Protein AF-A0A0N4VZ84-F1 (afdb_monomer_lite)

Secondary structure (DSSP, 8-state):
-HHHHHHHHHHHHHHHHHHHHHHHHHSTT---SSS--HHHHHHHHHIIIIIS-TTSGGGGGGTTHHHH-TTHHHHHHHHHHHHS---HHHHHHHHHHHHH-HHHHHHHHHH-HHHHHHIIIIIHHHHHHHHHH--S-TTT-HHHHHHHHHHHHHHHHHHHHH-S----GGGG-TTSPP-HHHHHHHHHHHHHHHTT-

Structure (mmCIF, N/CA/C/O backbone):
data_AF-A0A0N4VZ84-F1
#
_entry.id   AF-A0A0N4VZ84-F1
#
loop_
_atom_site.group_PDB
_atom_site.id
_atom_site.type_symbol
_atom_site.label_atom_id
_atom_site.label_alt_id
_atom_site.label_comp_id
_atom_site.label_asym_id
_atom_site.label_entity_id
_atom_site.label_seq_id
_atom_site.pdbx_PDB_ins_code
_atom_site.Cartn_x
_atom_site.Cartn_y
_atom_site.Cartn_z
_atom_site.occupancy
_atom_site.B_iso_or_equiv
_atom_site.auth_seq_id
_atom_site.auth_comp_id
_atom_site.auth_asym_id
_atom_site.auth_atom_id
_atom_site.pdbx_PDB_model_num
ATOM 1 N N . LEU A 1 1 ? 5.994 28.382 5.638 1.00 44.38 1 LEU A N 1
ATOM 2 C CA . LEU A 1 1 ? 4.923 29.099 6.371 1.00 44.38 1 LEU A CA 1
ATOM 3 C C . LEU A 1 1 ? 3.570 29.005 5.659 1.00 44.38 1 LEU A C 1
ATOM 5 O O . LEU A 1 1 ? 2.658 28.468 6.264 1.00 44.38 1 LEU A O 1
ATOM 9 N N . VAL A 1 2 ? 3.430 29.396 4.383 1.00 41.03 2 VAL A N 1
ATOM 10 C CA . VAL A 1 2 ? 2.133 29.296 3.663 1.00 41.03 2 VAL A CA 1
ATOM 11 C C . VAL A 1 2 ? 1.691 27.844 3.404 1.00 41.03 2 VAL A C 1
ATOM 13 O O . VAL A 1 2 ? 0.562 27.495 3.717 1.00 41.03 2 VAL A O 1
ATOM 16 N N . VAL A 1 3 ? 2.581 26.960 2.933 1.00 44.50 3 VAL A N 1
ATOM 17 C CA . VAL A 1 3 ? 2.246 25.534 2.686 1.00 44.50 3 VAL A CA 1
ATOM 18 C C . VAL A 1 3 ? 1.820 24.814 3.971 1.00 44.50 3 VAL A C 1
ATOM 20 O O . VAL A 1 3 ? 0.861 24.055 3.976 1.00 44.50 3 VAL A O 1
ATOM 23 N N . GLN A 1 4 ? 2.483 25.119 5.086 1.00 48.84 4 GLN A N 1
ATOM 24 C CA . GLN A 1 4 ? 2.183 24.537 6.396 1.00 48.84 4 GLN A CA 1
ATOM 25 C C . GLN A 1 4 ? 0.797 24.975 6.899 1.00 48.84 4 GLN A C 1
ATOM 27 O O . GLN A 1 4 ? 0.022 24.147 7.359 1.00 48.84 4 GLN A O 1
ATOM 32 N N . SER A 1 5 ? 0.446 26.248 6.690 1.00 49.69 5 SER A N 1
ATOM 33 C CA . SER A 1 5 ? -0.877 26.805 6.995 1.00 49.69 5 SER A CA 1
ATOM 34 C C . SER A 1 5 ? -2.002 26.191 6.145 1.00 49.69 5 SER A C 1
ATOM 36 O O . SER A 1 5 ? -3.081 25.924 6.673 1.00 49.69 5 SER A O 1
ATOM 38 N N . VAL A 1 6 ? -1.764 25.923 4.855 1.00 55.81 6 VAL A N 1
ATOM 39 C CA . VAL A 1 6 ? -2.761 25.277 3.979 1.00 55.81 6 VAL A CA 1
ATOM 40 C C . VAL A 1 6 ? -2.915 23.789 4.315 1.00 55.81 6 VAL A C 1
ATOM 42 O O . VAL A 1 6 ? -4.040 23.299 4.375 1.00 55.81 6 VAL A O 1
ATOM 45 N N . HIS A 1 7 ? -1.819 23.079 4.606 1.00 58.56 7 HIS A N 1
ATOM 46 C CA . HIS A 1 7 ? -1.871 21.685 5.066 1.00 58.56 7 HIS A CA 1
ATOM 47 C C . HIS A 1 7 ? -2.604 21.553 6.407 1.00 58.56 7 HIS A C 1
ATOM 49 O O . HIS A 1 7 ? -3.435 20.663 6.566 1.00 58.56 7 HIS A O 1
ATOM 55 N N . GLU A 1 8 ? -2.359 22.460 7.355 1.00 59.09 8 GLU A N 1
ATOM 56 C CA . GLU A 1 8 ? -3.076 22.488 8.634 1.00 59.09 8 GLU A CA 1
ATOM 57 C C . GLU A 1 8 ? -4.571 22.773 8.459 1.00 59.09 8 GLU A C 1
ATOM 59 O O . GLU A 1 8 ? -5.384 22.185 9.170 1.00 59.09 8 GLU A O 1
ATOM 64 N N . SER A 1 9 ? -4.952 23.637 7.512 1.00 60.22 9 SER A N 1
ATOM 65 C CA . SER A 1 9 ? -6.364 23.881 7.190 1.00 60.22 9 SER A CA 1
ATOM 66 C C . SER A 1 9 ? -7.018 22.650 6.561 1.00 60.22 9 SER A C 1
ATOM 68 O O . SER A 1 9 ? -8.096 22.251 6.984 1.00 60.22 9 SER A O 1
ATOM 70 N N . PHE A 1 10 ? -6.344 22.001 5.608 1.00 65.69 10 PHE A N 1
ATOM 71 C CA . PHE A 1 10 ? -6.847 20.788 4.964 1.00 65.69 10 PHE A CA 1
ATOM 72 C C . PHE A 1 10 ? -7.068 19.654 5.973 1.00 65.69 10 PHE A C 1
ATOM 74 O O . PHE A 1 10 ? -8.136 19.046 6.003 1.00 65.69 10 PHE A O 1
ATOM 81 N N . CYS A 1 11 ? -6.098 19.403 6.856 1.00 64.00 11 CYS A N 1
ATOM 82 C CA . CYS A 1 11 ? -6.249 18.406 7.914 1.00 64.00 11 CYS A CA 1
ATOM 83 C C . CYS A 1 11 ? -7.347 18.779 8.907 1.00 64.00 11 CYS A C 1
ATOM 85 O O . CYS A 1 11 ? -8.097 17.906 9.331 1.00 64.00 11 CYS A O 1
ATOM 87 N N . ARG A 1 12 ? -7.479 20.061 9.262 1.00 67.00 12 ARG A N 1
ATOM 88 C CA . ARG A 1 12 ? -8.530 20.531 10.173 1.00 67.00 12 ARG A CA 1
ATOM 89 C C . ARG A 1 12 ? -9.931 20.215 9.655 1.00 67.00 12 ARG A C 1
ATOM 91 O O . ARG A 1 12 ? -10.781 19.859 10.465 1.00 67.00 12 ARG A O 1
ATOM 98 N N . ASP A 1 13 ? -10.145 20.290 8.346 1.00 73.06 13 ASP A N 1
ATOM 99 C CA . ASP A 1 13 ? -11.453 20.041 7.736 1.00 73.06 13 ASP A CA 1
ATOM 100 C C . ASP A 1 13 ? -11.669 18.558 7.391 1.00 73.06 13 ASP A C 1
ATOM 102 O O . ASP A 1 13 ? -12.767 18.026 7.574 1.00 73.06 13 ASP A O 1
ATOM 106 N N . LEU A 1 14 ? -10.621 17.852 6.949 1.00 73.12 14 LEU A N 1
ATOM 107 C CA . LEU A 1 14 ? -10.725 16.455 6.516 1.00 73.12 14 LEU A CA 1
ATOM 108 C C . LEU A 1 14 ? -10.687 15.454 7.679 1.00 73.12 14 LEU A C 1
ATOM 110 O O . LEU A 1 14 ? -11.409 14.457 7.653 1.00 73.12 14 LEU A O 1
ATOM 114 N N . VAL A 1 15 ? -9.884 15.697 8.718 1.00 72.75 15 VAL A N 1
ATOM 115 C CA . VAL A 1 15 ? -9.734 14.768 9.855 1.00 72.75 15 VAL A CA 1
ATOM 116 C C . VAL A 1 15 ? -11.059 14.533 10.590 1.00 72.75 15 VAL A C 1
ATOM 118 O O . VAL A 1 15 ? -11.358 13.376 10.877 1.00 72.75 15 VAL A O 1
ATOM 121 N N . PRO A 1 16 ? -11.916 15.541 10.851 1.00 73.00 16 PRO A N 1
ATOM 122 C CA . PRO A 1 16 ? -13.246 15.299 11.408 1.00 73.00 16 PRO A CA 1
ATOM 123 C C . PRO A 1 16 ? -14.122 14.403 10.522 1.00 73.00 16 PRO A C 1
ATOM 125 O O . PRO A 1 16 ? -14.846 13.552 11.041 1.00 73.00 16 PRO A O 1
ATOM 128 N N . ILE A 1 17 ? -14.040 14.551 9.194 1.00 72.88 17 ILE A N 1
ATOM 129 C CA . ILE A 1 17 ? -14.781 13.721 8.232 1.00 72.88 17 ILE A CA 1
ATOM 130 C C . ILE A 1 17 ? -14.252 12.283 8.269 1.00 72.88 17 ILE A C 1
ATOM 132 O O . ILE A 1 17 ? -15.040 11.341 8.364 1.00 72.88 17 ILE A O 1
ATOM 136 N N . ILE A 1 18 ? -12.931 12.101 8.273 1.00 74.06 18 ILE A N 1
ATOM 137 C CA . ILE A 1 18 ? -12.279 10.789 8.383 1.00 74.06 18 ILE A CA 1
ATOM 138 C C . ILE A 1 18 ? -12.616 10.119 9.717 1.00 74.06 18 ILE A C 1
ATOM 140 O O . ILE A 1 18 ? -13.030 8.965 9.735 1.00 74.06 18 ILE A O 1
ATOM 144 N N . ASN A 1 19 ? -12.525 10.836 10.834 1.00 68.31 19 ASN A N 1
ATOM 145 C CA . ASN A 1 19 ? -12.851 10.289 12.151 1.00 68.31 19 ASN A CA 1
ATOM 146 C C . ASN A 1 19 ? -14.321 9.881 12.240 1.00 68.31 19 ASN A C 1
ATOM 148 O O . ASN A 1 19 ? -14.635 8.828 12.791 1.00 68.31 19 ASN A O 1
ATOM 152 N N . LYS A 1 20 ? -15.225 10.660 11.634 1.00 66.06 20 LYS A N 1
ATOM 153 C CA . LYS A 1 20 ? -16.628 10.265 11.488 1.00 66.06 20 LYS A CA 1
ATOM 154 C C . LYS A 1 20 ? -16.765 9.000 10.634 1.00 66.06 20 LYS A C 1
ATOM 156 O O . LYS A 1 20 ? -17.540 8.127 10.996 1.00 66.06 20 LYS A O 1
ATOM 161 N N . SER A 1 21 ? -15.983 8.865 9.564 1.00 59.69 21 SER A N 1
ATOM 162 C CA . SER A 1 21 ? -15.946 7.671 8.698 1.00 59.69 21 SER A CA 1
ATOM 163 C C . SER A 1 21 ? -15.534 6.416 9.463 1.00 59.69 21 SER A C 1
ATOM 165 O O . SER A 1 21 ? -16.242 5.415 9.440 1.00 59.69 21 SER A O 1
ATOM 167 N N . LEU A 1 22 ? -14.416 6.490 10.190 1.00 61.94 22 LEU A N 1
ATOM 168 C CA . LEU A 1 22 ? -13.872 5.387 10.984 1.00 61.94 22 LEU A CA 1
ATOM 169 C C . LEU A 1 22 ? -14.798 5.015 12.151 1.00 61.94 22 LEU A C 1
ATOM 171 O O . LEU A 1 22 ? -14.987 3.839 12.470 1.00 61.94 22 LEU A O 1
ATOM 175 N N . PHE A 1 23 ? -15.423 6.014 12.780 1.00 57.53 23 PHE A N 1
ATOM 176 C CA . PHE A 1 23 ? -16.441 5.790 13.805 1.00 57.53 23 PHE A CA 1
ATOM 177 C C . PHE A 1 23 ? -17.676 5.074 13.236 1.00 57.53 23 PHE A C 1
ATOM 179 O O . PHE A 1 23 ? -18.244 4.196 13.885 1.00 57.53 23 PHE A O 1
ATOM 186 N N . LEU A 1 24 ? -18.077 5.416 12.010 1.00 53.78 24 LEU A N 1
ATOM 187 C CA . LEU A 1 24 ? -19.187 4.776 11.304 1.00 53.78 24 LEU A CA 1
ATOM 188 C C . LEU A 1 24 ? -18.843 3.377 10.767 1.00 53.78 24 LEU A C 1
ATOM 190 O O . LEU A 1 24 ? -19.754 2.581 10.581 1.00 53.78 24 LEU A O 1
ATOM 194 N N . GLU A 1 25 ? -17.572 3.041 10.538 1.00 52.75 25 GLU A N 1
ATOM 195 C CA . GLU A 1 25 ? -17.169 1.664 10.209 1.00 52.75 25 GLU A CA 1
ATOM 196 C C . GLU A 1 25 ? -17.084 0.757 11.444 1.00 52.75 25 GLU A C 1
ATOM 198 O O . GLU A 1 25 ? -17.463 -0.412 11.384 1.00 52.75 25 GLU A O 1
ATOM 203 N N . SER A 1 26 ? -16.625 1.288 12.581 1.00 49.81 26 SER A N 1
ATOM 204 C CA . SER A 1 26 ? -16.565 0.553 13.856 1.00 49.81 26 SER A CA 1
ATOM 205 C C . SER A 1 26 ? -17.942 0.372 14.503 1.00 49.81 26 SER A C 1
ATOM 207 O O . SER A 1 26 ? -18.216 -0.646 15.143 1.00 49.81 26 SER A O 1
ATOM 209 N N . SER A 1 27 ? -18.842 1.329 14.292 1.00 44.16 27 SER A N 1
ATOM 210 C CA . SER A 1 27 ? -20.245 1.243 14.677 1.00 44.16 27 SER A CA 1
ATOM 211 C C . SER A 1 27 ? -21.025 0.683 13.494 1.00 44.16 27 SER A C 1
ATOM 213 O O . SER A 1 27 ? -21.333 1.425 12.576 1.00 44.16 27 SER A O 1
ATOM 215 N N . SER A 1 28 ? -21.386 -0.599 13.509 1.00 37.84 28 SER A N 1
ATOM 216 C CA . SER A 1 28 ? -22.191 -1.323 12.493 1.00 37.84 28 SER A CA 1
ATOM 217 C C . SER A 1 28 ? -23.549 -0.696 12.062 1.00 37.84 28 SER A C 1
ATOM 219 O O . SER A 1 28 ? -24.375 -1.361 11.438 1.00 37.84 28 SER A O 1
ATOM 221 N N . CYS A 1 29 ? -23.815 0.571 12.382 1.00 29.09 29 CYS A N 1
ATOM 222 C CA . CYS A 1 29 ? -25.123 1.204 12.446 1.00 29.09 29 CYS A CA 1
ATOM 223 C C . CYS A 1 29 ? -25.509 2.065 11.227 1.00 29.09 29 CYS A C 1
ATOM 225 O O . CYS A 1 29 ? -26.624 2.568 11.198 1.00 29.09 29 CYS A O 1
ATOM 227 N N . PHE A 1 30 ? -24.683 2.217 10.186 1.00 35.56 30 PHE A N 1
ATOM 228 C CA . PHE A 1 30 ? -25.155 2.833 8.936 1.00 35.56 30 PHE A CA 1
ATOM 229 C C . PHE A 1 30 ? -24.570 2.154 7.695 1.00 35.56 30 PHE A C 1
ATOM 231 O O . PHE A 1 30 ? -23.604 2.608 7.091 1.00 35.56 30 PHE A O 1
ATOM 238 N N . LYS A 1 31 ? -25.256 1.101 7.239 1.00 37.97 31 LYS A N 1
ATOM 239 C CA . LYS A 1 31 ? -25.418 0.894 5.797 1.00 37.97 31 LYS A CA 1
ATOM 240 C C . LYS A 1 31 ? -26.362 1.995 5.305 1.00 37.97 31 LYS A C 1
ATOM 242 O O . LYS A 1 31 ? -27.575 1.801 5.299 1.00 37.97 31 LYS A O 1
ATOM 247 N N . VAL A 1 32 ? -25.834 3.174 4.967 1.00 36.22 32 VAL A N 1
ATOM 248 C CA . VAL A 1 32 ? -26.600 4.114 4.132 1.00 36.22 32 VAL A CA 1
ATOM 249 C C . VAL A 1 32 ? -26.887 3.376 2.819 1.00 36.22 32 VAL A C 1
ATOM 251 O O . VAL A 1 32 ? -26.034 2.641 2.325 1.00 36.22 32 VAL A O 1
ATOM 254 N N . GLY A 1 33 ? -28.136 3.444 2.359 1.00 36.09 33 GLY A N 1
ATOM 255 C CA . GLY A 1 33 ? -28.706 2.555 1.346 1.00 36.09 33 GLY A CA 1
ATOM 256 C C . GLY A 1 33 ? -27.794 2.262 0.148 1.00 36.09 33 GLY A C 1
ATOM 257 O O . GLY A 1 33 ? -27.276 3.167 -0.488 1.00 36.09 33 GLY A O 1
ATOM 258 N N . ASN A 1 34 ? -27.674 0.968 -0.160 1.00 43.75 34 ASN A N 1
ATOM 259 C CA . ASN A 1 34 ? -26.995 0.368 -1.312 1.00 43.75 34 ASN A CA 1
ATOM 260 C C . ASN A 1 34 ? -25.494 0.695 -1.519 1.00 43.75 34 ASN A C 1
ATOM 262 O O . ASN A 1 34 ? -25.105 1.442 -2.407 1.00 43.75 34 ASN A O 1
ATOM 266 N N . SER A 1 35 ? -24.662 -0.122 -0.857 1.00 53.09 35 SER A N 1
ATOM 267 C CA . SER A 1 35 ? -23.670 -1.021 -1.496 1.00 53.09 35 SER A CA 1
ATOM 268 C C . SER A 1 35 ? -22.156 -0.804 -1.320 1.00 53.09 35 SER A C 1
ATOM 270 O O . SER A 1 35 ? -21.428 -1.661 -1.818 1.00 53.09 35 SER A O 1
ATOM 272 N N . LYS A 1 36 ? -21.647 0.170 -0.540 1.00 56.91 36 LYS A N 1
ATOM 273 C CA . LYS A 1 36 ? -20.209 0.236 -0.157 1.00 56.91 36 LYS A CA 1
ATOM 274 C C . LYS A 1 36 ? -19.958 0.840 1.244 1.00 56.91 36 LYS A C 1
ATOM 276 O O . LYS A 1 36 ? -20.789 1.614 1.712 1.00 56.91 36 LYS A O 1
ATOM 281 N N . PRO A 1 37 ? -18.865 0.476 1.954 1.00 70.38 37 PRO A N 1
ATOM 282 C CA . PRO A 1 37 ? -18.474 1.128 3.210 1.00 70.38 37 PRO A CA 1
ATOM 283 C C . PRO A 1 37 ? -18.161 2.614 2.984 1.00 70.38 37 PRO A C 1
ATOM 285 O O . PRO A 1 37 ? -17.525 2.960 1.992 1.00 70.38 37 PRO A O 1
ATOM 288 N N . TYR A 1 38 ? -18.539 3.491 3.920 1.00 73.25 38 TYR A N 1
ATOM 289 C CA . TYR A 1 38 ? -18.313 4.942 3.800 1.00 73.25 38 TYR A CA 1
ATOM 290 C C . TYR A 1 38 ? -16.830 5.300 3.582 1.00 73.25 38 TYR A C 1
ATOM 292 O O . TYR A 1 38 ? -16.516 6.224 2.832 1.00 73.25 38 TYR A O 1
ATOM 300 N N . ALA A 1 39 ? -15.897 4.560 4.195 1.00 80.06 39 ALA A N 1
ATOM 301 C CA . ALA A 1 39 ? -14.473 4.794 3.969 1.00 80.06 39 ALA A CA 1
ATOM 302 C C . ALA A 1 39 ? -14.051 4.477 2.526 1.00 80.06 39 ALA A C 1
ATOM 304 O O . ALA A 1 39 ? -13.180 5.158 1.995 1.00 80.06 39 ALA A O 1
ATOM 305 N N . GLU A 1 40 ? -14.679 3.499 1.865 1.00 86.31 40 GLU A N 1
ATOM 306 C CA . GLU A 1 40 ? -14.406 3.195 0.457 1.00 86.31 40 GLU A CA 1
ATOM 307 C C . GLU A 1 40 ? -14.840 4.357 -0.450 1.00 86.31 40 GLU A C 1
ATOM 309 O O . GLU A 1 40 ? -14.085 4.754 -1.336 1.00 86.31 40 GLU A O 1
ATOM 314 N N . GLU A 1 41 ? -16.007 4.956 -0.195 1.00 87.12 41 GLU A N 1
ATOM 315 C CA . GLU A 1 41 ? -16.482 6.134 -0.935 1.00 87.12 41 GLU A CA 1
ATOM 316 C C . GLU A 1 41 ? -15.582 7.352 -0.714 1.00 87.12 41 GLU A C 1
ATOM 318 O O . GLU A 1 41 ? -15.194 8.024 -1.671 1.00 87.12 41 GLU A O 1
ATOM 323 N N . LEU A 1 42 ? -15.186 7.613 0.536 1.00 88.00 42 LEU A N 1
ATOM 324 C CA . LEU A 1 42 ? -14.269 8.707 0.846 1.00 88.00 42 LEU A CA 1
ATOM 325 C C . LEU A 1 42 ? -12.918 8.517 0.146 1.00 88.00 42 LEU A C 1
ATOM 327 O O . LEU A 1 42 ? -12.400 9.456 -0.457 1.00 88.00 42 LEU A O 1
ATOM 331 N N . VAL A 1 43 ? -12.354 7.307 0.190 1.00 92.12 43 VAL A N 1
ATOM 332 C CA . VAL A 1 43 ? -11.095 7.005 -0.502 1.00 92.12 43 VAL A CA 1
ATOM 333 C C . VAL A 1 43 ? -11.249 7.155 -2.013 1.00 92.12 43 VAL A C 1
ATOM 335 O O . VAL A 1 43 ? -10.332 7.672 -2.645 1.00 92.12 43 VAL A O 1
ATOM 338 N N . ALA A 1 44 ? -12.392 6.784 -2.596 1.00 91.50 44 ALA 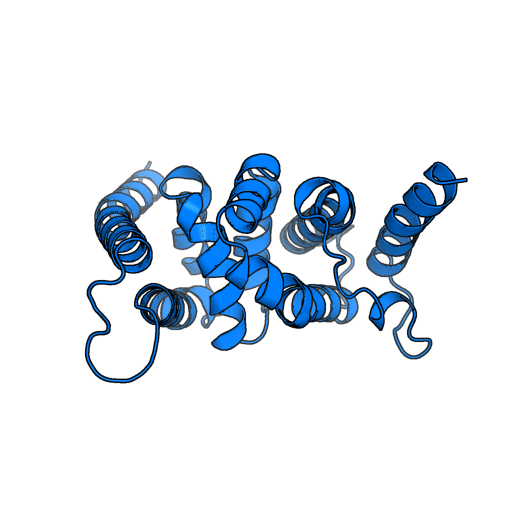A N 1
ATOM 339 C CA . ALA A 1 44 ? -12.653 6.999 -4.017 1.00 91.50 44 ALA A CA 1
ATOM 340 C C . ALA A 1 44 ? -12.601 8.483 -4.392 1.00 91.50 44 ALA A C 1
ATOM 342 O O . ALA A 1 44 ? -11.868 8.850 -5.311 1.00 91.50 44 ALA A O 1
ATOM 343 N N . VAL A 1 45 ? -13.272 9.345 -3.624 1.00 90.50 45 VAL A N 1
ATOM 344 C CA . VAL A 1 45 ? -13.224 10.799 -3.840 1.00 90.50 45 VAL A CA 1
ATOM 345 C C . VAL A 1 45 ? -11.791 11.319 -3.722 1.00 90.50 45 VAL A C 1
ATOM 347 O O . VAL A 1 45 ? -11.335 12.063 -4.593 1.00 90.50 45 VAL A O 1
ATOM 350 N N . LEU A 1 46 ? -11.051 10.910 -2.687 1.00 91.81 46 LEU A N 1
ATOM 351 C CA . LEU A 1 46 ? -9.665 11.342 -2.498 1.00 91.81 46 LEU A CA 1
ATOM 352 C C . LEU A 1 46 ? -8.749 10.853 -3.631 1.00 91.81 46 LEU A C 1
ATOM 354 O O . LEU A 1 46 ? -7.926 11.617 -4.130 1.00 91.81 46 LEU A O 1
ATOM 358 N N . ALA A 1 47 ? -8.898 9.606 -4.073 1.00 92.25 47 ALA A N 1
ATOM 359 C CA . ALA A 1 47 ? -8.102 9.045 -5.156 1.00 92.25 47 ALA A CA 1
ATOM 360 C C . ALA A 1 47 ? -8.367 9.771 -6.483 1.00 92.25 47 ALA A C 1
ATOM 362 O O . ALA A 1 47 ? -7.424 10.165 -7.173 1.00 92.25 47 ALA A O 1
ATOM 363 N N . GLU A 1 48 ? -9.631 10.017 -6.824 1.00 91.12 48 GLU A N 1
ATOM 364 C CA . GLU A 1 48 ? -9.991 10.721 -8.056 1.00 91.12 48 GLU A CA 1
ATOM 365 C C . GLU A 1 48 ? -9.458 12.154 -8.102 1.00 91.12 48 GLU A C 1
ATOM 367 O O . GLU A 1 48 ? -8.983 12.590 -9.150 1.00 91.12 48 GLU A O 1
ATOM 372 N N . HIS A 1 49 ? -9.502 12.872 -6.979 1.00 89.56 49 HIS A N 1
ATOM 373 C CA . HIS A 1 49 ? -9.105 14.278 -6.939 1.00 89.56 49 HIS A CA 1
ATOM 374 C C . HIS A 1 49 ? -7.600 14.465 -6.769 1.00 89.56 49 HIS A C 1
ATOM 376 O O . HIS A 1 49 ? -7.044 15.361 -7.394 1.00 89.56 49 HIS A O 1
ATOM 382 N N . TYR A 1 50 ? -6.939 13.637 -5.953 1.00 90.62 50 TYR A N 1
ATOM 383 C CA . TYR A 1 50 ? -5.546 13.857 -5.555 1.00 90.62 50 TYR A CA 1
ATOM 384 C C . TYR A 1 50 ? -4.546 12.884 -6.187 1.00 90.62 50 TYR A C 1
ATOM 386 O O . TYR A 1 50 ? -3.368 13.221 -6.276 1.00 90.62 50 TYR A O 1
ATOM 394 N N . LEU A 1 51 ? -4.976 11.694 -6.625 1.00 91.50 51 LEU A N 1
ATOM 395 C CA . LEU A 1 51 ? -4.074 10.678 -7.189 1.00 91.50 51 LEU A CA 1
ATOM 396 C C . LEU A 1 51 ? -4.169 10.556 -8.711 1.00 91.50 51 LEU A C 1
ATOM 398 O O . LEU A 1 51 ? -3.185 10.190 -9.351 1.00 91.50 51 LEU A O 1
ATOM 402 N N . LYS A 1 52 ? -5.327 10.849 -9.313 1.00 87.50 52 LYS A N 1
ATOM 403 C CA . LYS A 1 52 ? -5.512 10.780 -10.773 1.00 87.50 52 LYS A CA 1
ATOM 404 C C . LYS A 1 52 ? -4.652 11.803 -11.536 1.00 87.50 52 LYS A C 1
ATOM 406 O O . LYS A 1 52 ? -4.067 11.417 -12.552 1.00 87.50 52 LYS A O 1
ATOM 411 N N . PRO A 1 53 ? -4.519 13.071 -11.091 1.00 81.38 53 PRO A N 1
ATOM 412 C CA . PRO A 1 53 ? -3.693 14.063 -11.782 1.00 81.38 53 PRO A CA 1
ATOM 413 C C . PRO A 1 53 ? -2.192 13.777 -11.602 1.00 81.38 53 PRO A C 1
ATOM 415 O O . PRO A 1 53 ? -1.554 14.251 -10.664 1.00 81.38 53 PRO A O 1
ATOM 418 N N . SER A 1 54 ? -1.636 12.988 -12.523 1.00 70.69 54 SER A N 1
ATOM 419 C CA . SER A 1 54 ? -0.292 12.394 -12.415 1.00 70.69 54 SER A CA 1
ATOM 420 C C . SER A 1 54 ? 0.846 13.420 -12.469 1.00 70.69 54 SER A C 1
ATOM 422 O O . SER A 1 54 ? 1.900 13.196 -11.880 1.00 70.69 54 SER A O 1
ATOM 424 N N . ASP A 1 55 ? 0.609 14.559 -13.122 1.00 68.06 55 ASP A N 1
ATOM 425 C CA . ASP A 1 55 ? 1.615 15.602 -13.365 1.00 68.06 55 ASP A CA 1
ATOM 426 C C . ASP A 1 55 ? 1.639 16.690 -12.281 1.00 68.06 55 ASP A C 1
ATOM 428 O O . ASP A 1 55 ? 2.420 17.640 -12.345 1.00 68.06 55 ASP A O 1
ATOM 432 N N . SER A 1 56 ? 0.769 16.580 -11.274 1.00 74.31 56 SER A N 1
ATOM 433 C CA . SER A 1 56 ? 0.621 17.590 -10.231 1.00 74.31 56 SER A CA 1
ATOM 434 C C . SER A 1 56 ? 1.004 17.047 -8.857 1.00 74.31 56 SER A C 1
ATOM 436 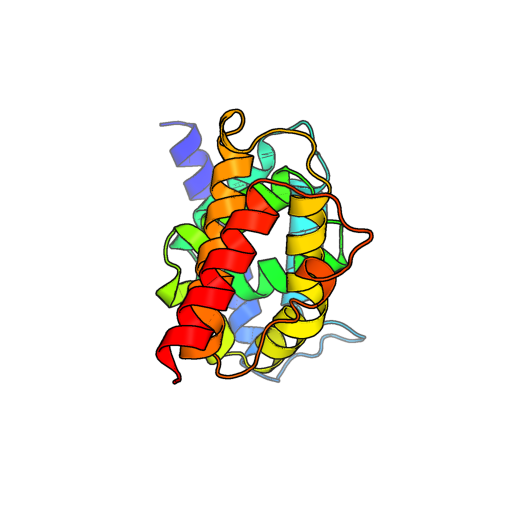O O . SER A 1 56 ? 0.689 15.915 -8.500 1.00 74.31 56 SER A O 1
ATOM 438 N N . LYS A 1 57 ? 1.634 17.890 -8.036 1.00 85.00 57 LYS A N 1
ATOM 439 C CA . LYS A 1 57 ? 2.031 17.555 -6.656 1.00 85.00 57 LYS A CA 1
ATOM 440 C C . LYS A 1 57 ? 0.881 17.612 -5.649 1.00 85.00 57 LYS A C 1
ATOM 442 O O . LYS A 1 57 ? 1.100 17.686 -4.448 1.00 85.00 57 LYS A O 1
ATOM 447 N N . ILE A 1 58 ? -0.363 17.591 -6.116 1.00 88.50 58 ILE A N 1
ATOM 448 C CA . ILE A 1 58 ? -1.534 17.722 -5.243 1.00 88.50 58 ILE A CA 1
ATOM 449 C C . ILE A 1 58 ? -1.683 16.528 -4.290 1.00 88.50 58 ILE A C 1
ATOM 451 O O . ILE A 1 58 ? -2.269 16.672 -3.223 1.00 88.50 58 ILE A O 1
ATOM 455 N N . TYR A 1 59 ? -1.116 15.364 -4.618 1.00 90.44 59 TYR A N 1
ATOM 456 C CA . TYR A 1 59 ? -1.091 14.222 -3.703 1.00 90.44 59 TYR A CA 1
ATOM 457 C C . TYR A 1 59 ? -0.360 14.533 -2.389 1.00 90.44 59 TYR A C 1
ATOM 459 O O . TYR A 1 59 ? -0.615 13.868 -1.387 1.00 90.44 59 TYR A O 1
ATOM 467 N N . GLU A 1 60 ? 0.503 15.559 -2.356 1.00 91.69 60 GLU A N 1
ATOM 468 C CA . GLU A 1 60 ? 1.192 15.989 -1.137 1.00 91.69 60 GLU A CA 1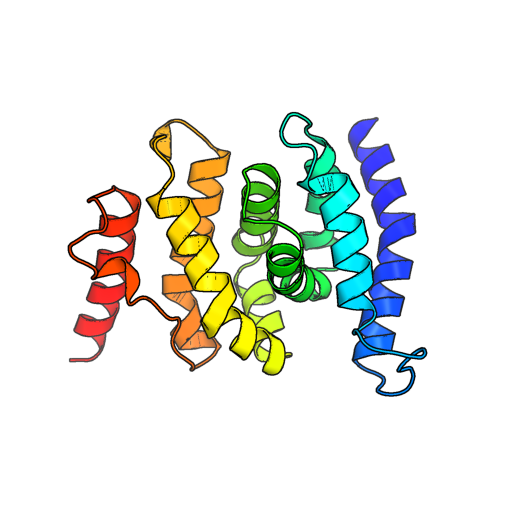
ATOM 469 C C . GLU A 1 60 ? 0.200 16.384 -0.027 1.00 91.69 60 GLU A C 1
ATOM 471 O O . GLU A 1 60 ? 0.491 16.176 1.152 1.00 91.69 60 GLU A O 1
ATOM 476 N N . PHE A 1 61 ? -1.010 16.846 -0.377 1.00 89.00 61 PHE A N 1
ATOM 477 C CA . PHE A 1 61 ? -2.076 17.138 0.591 1.00 89.00 61 PHE A CA 1
ATOM 478 C C . PHE A 1 61 ? -2.552 15.902 1.364 1.00 89.00 61 PHE A C 1
ATOM 480 O O . PHE A 1 61 ? -3.065 16.038 2.472 1.00 89.00 61 PHE A O 1
ATOM 487 N N . LEU A 1 62 ? -2.346 14.694 0.831 1.00 92.62 62 LEU A N 1
ATOM 488 C CA . LEU A 1 62 ? -2.689 13.445 1.510 1.00 92.62 62 LEU A CA 1
ATOM 489 C C . LEU A 1 62 ? -1.604 12.981 2.490 1.00 92.62 62 LEU A C 1
ATOM 491 O O . LEU A 1 62 ? -1.894 12.180 3.377 1.00 92.62 62 LEU A O 1
ATOM 495 N N . LEU A 1 63 ? -0.363 13.465 2.374 1.00 93.25 63 LEU A N 1
ATOM 496 C CA . LEU A 1 63 ? 0.752 12.999 3.210 1.00 93.25 63 LEU A CA 1
ATOM 497 C C . LEU A 1 63 ? 0.518 13.215 4.714 1.00 93.25 63 LEU A C 1
ATOM 499 O O . LEU A 1 63 ? 0.746 12.276 5.473 1.00 93.25 63 LEU A O 1
ATOM 503 N N . PRO A 1 64 ? -0.013 14.363 5.183 1.00 92.06 64 PRO A N 1
ATOM 504 C CA . PRO A 1 64 ? -0.261 14.584 6.609 1.00 92.06 64 PRO A CA 1
ATOM 505 C C . PRO A 1 64 ? -1.222 13.592 7.284 1.00 92.06 64 PRO A C 1
ATOM 507 O O . PRO A 1 64 ? -1.273 13.545 8.515 1.00 92.06 64 PRO A O 1
ATOM 510 N N . LEU A 1 65 ? -1.991 12.801 6.527 1.00 89.00 65 LEU A N 1
ATOM 511 C CA . LEU A 1 65 ? -2.888 11.793 7.105 1.00 89.00 65 LEU A CA 1
ATOM 512 C C . LEU A 1 65 ? -2.120 10.717 7.881 1.00 89.00 65 LEU A C 1
ATOM 514 O O . LEU A 1 65 ? -2.651 10.176 8.847 1.00 89.00 65 LEU A O 1
ATOM 518 N N . GLU A 1 66 ? -0.848 10.486 7.549 1.00 89.44 66 GLU A N 1
ATOM 519 C CA . GLU A 1 66 ? 0.030 9.566 8.282 1.00 89.44 66 GLU A CA 1
ATOM 520 C C . GLU A 1 66 ? 0.284 9.973 9.739 1.00 89.44 66 GLU A C 1
ATOM 522 O O . GLU A 1 66 ? 0.688 9.144 10.553 1.00 89.44 66 GLU A O 1
ATOM 527 N N . THR A 1 67 ? 0.081 11.252 10.070 1.00 88.12 67 THR A N 1
ATOM 528 C CA . THR A 1 67 ? 0.219 11.771 11.436 1.00 88.12 67 THR A CA 1
ATOM 529 C C . THR A 1 67 ? -1.123 12.138 12.048 1.00 88.12 67 THR A C 1
ATOM 531 O O . THR A 1 67 ? -1.318 11.929 13.242 1.00 88.12 67 THR A O 1
ATOM 534 N N . SER A 1 68 ? -2.047 12.667 11.246 1.00 86.69 68 SER A N 1
ATOM 535 C CA . SER A 1 68 ? -3.304 13.228 11.746 1.00 86.69 68 SER A CA 1
ATOM 536 C C . SER A 1 68 ? -4.403 12.182 11.948 1.00 86.69 68 SER A C 1
ATOM 538 O O . SER A 1 68 ? -5.250 12.353 12.821 1.00 86.69 68 SER A O 1
ATOM 540 N N . CYS A 1 69 ? -4.404 11.113 11.149 1.00 87.06 69 CYS A N 1
ATOM 541 C CA . CYS A 1 69 ? -5.363 10.007 11.242 1.00 87.06 69 CYS A CA 1
ATOM 542 C C . CYS A 1 69 ? -4.715 8.694 10.755 1.00 87.06 69 CYS A C 1
ATOM 544 O O . CYS A 1 69 ? -5.114 8.132 9.728 1.00 87.06 69 CYS A O 1
ATOM 546 N N . PRO A 1 70 ? -3.675 8.204 11.449 1.00 87.12 70 PRO A N 1
ATOM 547 C CA . PRO A 1 70 ? -2.879 7.071 10.988 1.00 87.12 70 PRO A CA 1
ATOM 548 C C . PRO A 1 70 ? -3.694 5.777 10.826 1.00 87.12 70 PRO A C 1
ATOM 550 O O . PRO A 1 70 ? -3.346 4.936 10.001 1.00 87.12 70 PRO A O 1
ATOM 553 N N . GLU A 1 71 ? -4.807 5.618 11.539 1.00 85.06 71 GLU A N 1
ATOM 554 C CA . GLU A 1 71 ? -5.731 4.486 11.410 1.00 85.06 71 GLU A CA 1
ATOM 555 C C . GLU A 1 71 ? -6.372 4.422 10.024 1.00 85.06 71 GLU A C 1
ATOM 557 O O . GLU A 1 71 ? -6.593 3.335 9.504 1.00 85.06 71 GLU A O 1
ATOM 562 N N . PHE A 1 72 ? -6.632 5.571 9.398 1.00 89.19 72 PHE A N 1
ATOM 563 C CA . PHE A 1 72 ? -7.240 5.645 8.070 1.00 89.19 72 PHE A CA 1
ATOM 564 C C . PHE A 1 72 ? -6.284 5.198 6.959 1.00 89.19 72 PHE A C 1
ATOM 566 O O . PHE A 1 72 ? -6.723 4.775 5.891 1.00 89.19 72 PHE A O 1
ATOM 573 N N . THR A 1 73 ? -4.971 5.252 7.195 1.00 93.38 73 THR A N 1
ATOM 574 C CA . THR A 1 73 ? -3.968 4.983 6.154 1.00 93.38 73 THR A CA 1
ATOM 575 C C . THR A 1 73 ? -4.046 3.561 5.595 1.00 93.38 73 THR A C 1
ATOM 577 O O . THR A 1 73 ? -3.850 3.376 4.395 1.00 93.38 73 THR A O 1
ATOM 580 N N . VAL A 1 74 ? -4.399 2.558 6.411 1.00 93.75 74 VAL A N 1
ATOM 581 C CA . VAL A 1 74 ? -4.569 1.172 5.934 1.00 93.75 74 VAL A CA 1
ATOM 582 C C . VAL A 1 74 ? -5.820 1.010 5.068 1.00 93.75 74 VAL A C 1
ATOM 584 O O . VAL A 1 74 ? -5.771 0.311 4.056 1.00 93.75 74 VAL A O 1
ATOM 587 N N . PHE A 1 75 ? -6.910 1.711 5.400 1.00 93.56 75 PHE A N 1
ATOM 588 C CA . PHE A 1 75 ? -8.120 1.765 4.572 1.00 93.56 75 PHE A CA 1
ATOM 589 C C . PHE A 1 75 ? -7.815 2.442 3.240 1.00 93.56 75 PHE A C 1
ATOM 591 O O . PHE A 1 75 ? -8.179 1.930 2.183 1.00 93.56 75 PHE A O 1
ATOM 598 N N . PHE A 1 76 ? -7.081 3.556 3.287 1.00 95.12 76 PHE A N 1
ATOM 599 C CA . PHE A 1 76 ? -6.665 4.287 2.100 1.00 95.12 76 PHE A CA 1
ATOM 600 C C . PHE A 1 76 ? -5.842 3.408 1.155 1.00 95.12 76 PHE A C 1
ATOM 602 O O . PHE A 1 76 ? -6.177 3.303 -0.022 1.00 95.12 76 PHE A O 1
ATOM 609 N N . VAL A 1 77 ? -4.809 2.729 1.664 1.00 96.44 77 VAL A N 1
ATOM 610 C CA . VAL A 1 77 ? -3.951 1.852 0.851 1.00 96.44 77 VAL A CA 1
ATOM 611 C C . VAL A 1 77 ? -4.751 0.721 0.205 1.00 96.44 77 VAL A C 1
ATOM 613 O O . VAL A 1 77 ? -4.558 0.429 -0.973 1.00 96.44 77 VAL A O 1
ATOM 616 N N . VAL A 1 78 ? -5.684 0.106 0.935 1.00 95.50 78 VAL A N 1
ATOM 617 C CA . VAL A 1 78 ? -6.502 -0.981 0.385 1.00 95.50 78 VAL A CA 1
ATOM 618 C C . VAL A 1 78 ? -7.473 -0.470 -0.676 1.00 95.50 78 VAL A C 1
ATOM 620 O O . VAL A 1 78 ? -7.500 -0.989 -1.794 1.00 95.50 78 VAL A O 1
ATOM 623 N N . TYR A 1 79 ? -8.262 0.554 -0.356 1.00 94.50 79 TYR A N 1
ATOM 624 C CA . TYR A 1 79 ? -9.356 0.988 -1.220 1.00 94.50 79 TYR A CA 1
ATOM 625 C C . TYR A 1 79 ? -8.893 1.825 -2.414 1.00 94.50 79 TYR A C 1
ATOM 627 O O . TYR A 1 79 ? -9.487 1.705 -3.483 1.00 94.50 79 TYR A O 1
ATOM 635 N N . ALA A 1 80 ? -7.805 2.594 -2.310 1.00 95.12 80 ALA A N 1
ATOM 636 C CA . ALA A 1 80 ? -7.334 3.424 -3.422 1.00 95.12 80 ALA A CA 1
ATOM 637 C C . ALA A 1 80 ? -6.950 2.578 -4.650 1.00 95.12 80 ALA A C 1
ATOM 639 O O . ALA A 1 80 ? -7.257 2.953 -5.782 1.00 95.12 80 ALA A O 1
ATOM 640 N N . THR A 1 81 ? -6.390 1.380 -4.436 1.00 94.50 81 THR A N 1
ATOM 641 C CA . THR A 1 81 ? -6.029 0.444 -5.523 1.00 94.50 81 THR A CA 1
ATOM 642 C C . THR A 1 81 ? -7.220 -0.220 -6.222 1.00 94.50 81 THR A C 1
ATOM 644 O O . THR A 1 81 ? -7.038 -0.959 -7.196 1.00 94.50 81 THR A O 1
ATOM 647 N N . ARG A 1 82 ? -8.445 -0.008 -5.723 1.00 91.69 82 ARG A N 1
ATOM 648 C CA . ARG A 1 82 ? -9.692 -0.420 -6.389 1.00 91.69 82 ARG A CA 1
ATOM 649 C C . ARG A 1 82 ? -10.229 0.653 -7.330 1.00 91.69 82 ARG A C 1
ATOM 651 O O . ARG A 1 82 ? -11.038 0.340 -8.196 1.00 91.69 82 ARG A O 1
ATOM 658 N N . VAL A 1 83 ? -9.795 1.896 -7.144 1.00 91.31 83 VAL A N 1
ATOM 659 C CA . VAL A 1 83 ? -10.275 3.063 -7.892 1.00 91.31 83 VAL A CA 1
ATOM 660 C C . VAL A 1 83 ? -9.382 3.305 -9.104 1.00 91.31 83 VAL A C 1
ATOM 662 O O . VAL A 1 83 ? -9.876 3.539 -10.202 1.00 91.31 83 VAL A O 1
ATOM 665 N N . LEU A 1 84 ? -8.062 3.225 -8.912 1.00 91.75 84 LEU A N 1
ATOM 666 C CA . LEU A 1 84 ? -7.054 3.498 -9.934 1.00 91.75 84 LEU A CA 1
ATOM 667 C C . LEU A 1 84 ? -5.940 2.434 -9.861 1.00 91.75 84 LEU A C 1
ATOM 669 O O . LEU A 1 84 ? -5.650 1.942 -8.765 1.00 91.75 84 LEU A O 1
ATOM 673 N N . PRO A 1 85 ? -5.269 2.103 -10.982 1.00 93.00 85 PRO A N 1
ATOM 674 C CA . PRO A 1 85 ? -3.984 1.410 -10.939 1.00 93.00 85 PRO A CA 1
ATOM 675 C C . PRO A 1 85 ? -2.962 2.207 -10.122 1.00 93.00 85 PRO A C 1
ATOM 677 O O . PRO A 1 85 ? -3.036 3.438 -10.059 1.00 93.00 85 PRO A O 1
ATOM 680 N N . ILE A 1 86 ? -1.988 1.515 -9.523 1.00 94.44 86 ILE A N 1
ATOM 681 C CA . ILE A 1 86 ? -0.906 2.195 -8.807 1.00 94.44 86 ILE A CA 1
ATOM 682 C C . ILE A 1 86 ? -0.132 3.049 -9.811 1.00 94.44 86 ILE A C 1
ATOM 684 O O . ILE A 1 86 ? 0.362 2.561 -10.824 1.00 94.44 86 ILE A O 1
ATOM 688 N N . ASN A 1 87 ? -0.066 4.340 -9.517 1.00 92.06 87 ASN A N 1
ATOM 689 C CA . ASN A 1 87 ? 0.674 5.337 -10.269 1.00 92.06 87 ASN A CA 1
ATOM 690 C C . ASN A 1 87 ? 1.674 6.038 -9.340 1.00 92.06 87 ASN A C 1
ATOM 692 O O . ASN A 1 87 ? 1.696 5.796 -8.130 1.00 92.06 87 ASN A O 1
ATOM 696 N N . ARG A 1 88 ? 2.494 6.934 -9.893 1.00 91.31 88 ARG A N 1
ATOM 697 C CA . ARG A 1 88 ? 3.545 7.617 -9.128 1.00 91.31 88 ARG A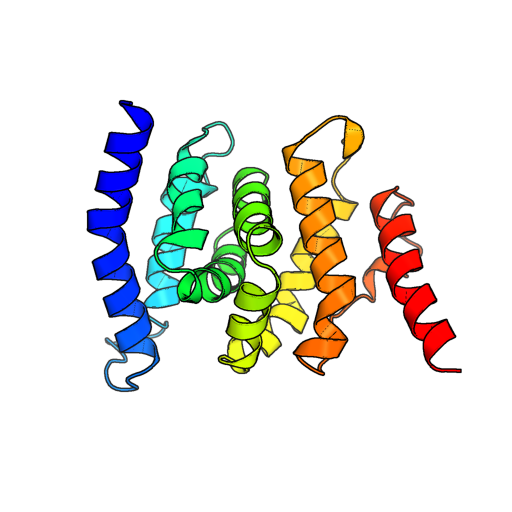 CA 1
ATOM 698 C C . ARG A 1 88 ? 3.016 8.404 -7.911 1.00 91.31 88 ARG A C 1
ATOM 700 O O . ARG A 1 88 ? 3.559 8.189 -6.827 1.00 91.31 88 ARG A O 1
ATOM 707 N N . PRO A 1 89 ? 1.946 9.224 -8.012 1.00 93.81 89 PRO A N 1
ATOM 708 C CA . PRO A 1 89 ? 1.336 9.864 -6.842 1.00 93.81 89 PRO A CA 1
ATOM 709 C C . PRO A 1 89 ? 0.893 8.879 -5.752 1.00 93.81 89 PRO A C 1
ATOM 711 O O . PRO A 1 89 ? 1.188 9.075 -4.574 1.00 93.81 89 PRO A O 1
ATOM 714 N N . MET A 1 90 ? 0.211 7.793 -6.133 1.00 95.56 90 MET A N 1
ATOM 715 C CA . MET A 1 90 ? -0.263 6.779 -5.188 1.00 95.56 90 MET A CA 1
ATOM 716 C C . MET A 1 90 ? 0.905 6.065 -4.503 1.00 95.56 90 MET A C 1
ATOM 718 O O . MET A 1 90 ? 0.889 5.900 -3.284 1.00 95.56 90 MET A O 1
ATOM 722 N N . ALA A 1 91 ? 1.940 5.704 -5.264 1.00 95.31 91 ALA A N 1
ATOM 723 C CA . ALA A 1 91 ? 3.155 5.093 -4.740 1.00 95.31 91 ALA A CA 1
ATOM 724 C C . ALA A 1 91 ? 3.855 6.007 -3.720 1.00 95.31 91 ALA A C 1
ATOM 726 O O . ALA A 1 91 ? 4.245 5.537 -2.652 1.00 95.31 91 ALA A O 1
ATOM 727 N N . ALA A 1 92 ? 3.944 7.314 -3.988 1.00 94.56 92 ALA A N 1
ATOM 728 C CA . ALA A 1 92 ? 4.525 8.279 -3.054 1.00 94.56 92 ALA A CA 1
ATOM 729 C C . ALA A 1 92 ? 3.735 8.365 -1.734 1.00 94.56 92 ALA A C 1
ATOM 731 O O . ALA A 1 92 ? 4.325 8.317 -0.652 1.00 94.56 92 ALA A O 1
ATOM 732 N N . VAL A 1 93 ? 2.399 8.418 -1.804 1.00 96.31 93 VAL A N 1
ATOM 733 C CA . VAL A 1 93 ? 1.530 8.433 -0.613 1.00 96.31 93 VAL A CA 1
ATOM 734 C C . VAL A 1 93 ? 1.662 7.135 0.185 1.00 96.31 93 VAL A C 1
ATOM 736 O O . VAL A 1 93 ? 1.864 7.171 1.399 1.00 96.31 93 VAL A O 1
ATOM 739 N N . PHE A 1 94 ? 1.613 5.983 -0.487 1.00 97.62 94 PHE A N 1
ATOM 740 C CA . PHE A 1 94 ? 1.746 4.675 0.160 1.00 97.62 94 PHE A CA 1
ATOM 741 C C . PHE A 1 94 ? 3.104 4.534 0.842 1.00 97.62 94 PHE A C 1
ATOM 743 O O . PHE A 1 94 ? 3.179 4.096 1.991 1.00 97.62 94 PHE A O 1
ATOM 750 N N . ALA A 1 95 ? 4.173 4.947 0.157 1.00 97.38 95 ALA A N 1
ATOM 751 C CA . ALA A 1 95 ? 5.517 4.937 0.706 1.00 97.38 95 ALA A CA 1
ATOM 752 C C . ALA A 1 95 ? 5.605 5.768 1.988 1.00 97.38 95 ALA A C 1
ATOM 754 O O . ALA A 1 95 ? 6.186 5.306 2.968 1.00 97.38 95 ALA A O 1
ATOM 755 N N . SER A 1 96 ? 5.007 6.961 1.995 1.00 96.50 96 SER A N 1
ATOM 756 C CA . SER A 1 96 ? 4.965 7.834 3.170 1.00 96.50 96 SER A CA 1
ATOM 757 C C . SER A 1 96 ? 4.280 7.136 4.346 1.00 96.50 96 SER A C 1
ATOM 759 O O . SER A 1 96 ? 4.895 6.937 5.394 1.00 96.50 96 SER A O 1
ATOM 761 N N . TYR A 1 97 ? 3.062 6.632 4.128 1.00 96.88 97 TYR A N 1
ATOM 762 C CA . TYR A 1 97 ? 2.246 6.006 5.173 1.00 96.88 97 TYR A CA 1
ATOM 763 C C . TYR A 1 97 ? 2.931 4.791 5.802 1.00 96.88 97 TYR A C 1
ATOM 765 O O . TYR A 1 97 ? 2.924 4.629 7.024 1.00 96.88 97 TYR A O 1
ATOM 773 N N . ILE A 1 98 ? 3.560 3.956 4.974 1.00 97.19 98 ILE A N 1
ATOM 774 C CA . ILE A 1 98 ? 4.261 2.754 5.426 1.00 97.19 98 ILE A CA 1
ATOM 775 C C . ILE A 1 98 ? 5.561 3.127 6.143 1.00 97.19 98 ILE A C 1
ATOM 777 O O . ILE A 1 98 ? 5.808 2.651 7.251 1.00 97.19 98 ILE A O 1
ATOM 781 N N . ASN A 1 99 ? 6.401 3.971 5.536 1.00 96.44 99 ASN A N 1
ATOM 782 C CA . ASN A 1 99 ? 7.745 4.254 6.046 1.00 96.44 99 ASN A CA 1
ATOM 783 C C . ASN A 1 99 ? 7.741 5.155 7.281 1.00 96.44 99 ASN A C 1
ATOM 785 O O . ASN A 1 99 ? 8.668 5.072 8.089 1.00 96.44 99 ASN A O 1
ATOM 789 N N . ARG A 1 100 ? 6.723 6.007 7.457 1.00 94.38 100 ARG A N 1
ATOM 790 C CA . ARG A 1 100 ? 6.656 6.943 8.584 1.00 94.38 100 ARG A CA 1
ATOM 791 C C . ARG A 1 100 ? 6.619 6.226 9.928 1.00 94.38 100 ARG A C 1
ATOM 793 O O . ARG A 1 100 ? 7.366 6.585 10.837 1.00 94.38 100 ARG A O 1
ATOM 800 N N . ASN A 1 101 ? 5.736 5.239 10.064 1.00 92.56 101 ASN A N 1
ATOM 801 C CA . ASN A 1 101 ? 5.643 4.397 11.253 1.00 92.56 101 ASN A CA 1
ATOM 802 C C . ASN A 1 101 ? 5.156 2.988 10.875 1.00 92.56 101 ASN A C 1
ATOM 804 O O . ASN A 1 101 ? 3.974 2.671 11.051 1.00 92.56 101 ASN A O 1
ATOM 808 N N . PRO A 1 102 ? 6.066 2.109 10.413 1.00 94.56 102 PRO A N 1
ATOM 809 C CA . PRO A 1 102 ? 5.696 0.772 9.960 1.00 94.56 102 PRO A CA 1
ATOM 810 C C . PRO A 1 102 ? 4.989 -0.058 11.031 1.00 94.56 102 PRO A C 1
ATOM 812 O O . PRO A 1 102 ? 4.106 -0.852 10.725 1.00 94.56 102 PRO A O 1
ATOM 815 N N . GLY A 1 103 ? 5.370 0.119 12.301 1.00 93.81 103 GLY A N 1
ATOM 816 C CA . GLY A 1 103 ? 4.761 -0.604 13.417 1.00 93.81 103 GLY A CA 1
ATOM 817 C C . GLY A 1 103 ? 3.294 -0.227 13.615 1.00 93.81 103 GLY A C 1
ATOM 818 O O . GLY A 1 103 ? 2.459 -1.109 13.812 1.00 93.81 103 GLY A O 1
ATOM 819 N N . TYR A 1 104 ? 2.969 1.065 13.515 1.00 91.25 104 TYR A N 1
ATOM 820 C CA . TYR A 1 104 ? 1.586 1.537 13.593 1.00 91.25 104 TYR A CA 1
ATOM 821 C C . TYR A 1 104 ? 0.771 1.123 12.367 1.00 91.25 104 TYR A C 1
ATOM 823 O O . TYR A 1 104 ? -0.347 0.633 12.507 1.00 91.25 104 TYR A O 1
ATOM 831 N N . PHE A 1 105 ? 1.357 1.245 11.176 1.00 95.19 105 PHE A N 1
ATOM 832 C CA . PHE A 1 105 ? 0.715 0.839 9.930 1.00 95.19 105 PHE A CA 1
ATOM 833 C C . PHE A 1 105 ? 0.350 -0.657 9.941 1.00 95.19 105 PHE A C 1
ATOM 835 O O . PHE A 1 105 ? -0.796 -1.032 9.700 1.00 95.19 105 PHE A O 1
ATOM 842 N N . LEU A 1 106 ? 1.287 -1.529 10.336 1.00 95.50 106 LEU A N 1
ATOM 843 C CA . LEU A 1 106 ? 1.029 -2.968 10.476 1.00 95.50 106 LEU A CA 1
ATOM 844 C C . LEU A 1 106 ? 0.046 -3.286 11.611 1.00 95.50 106 LEU A C 1
ATOM 846 O O . LEU A 1 106 ? -0.751 -4.217 11.488 1.00 95.50 106 LEU A O 1
ATOM 850 N N . LYS A 1 107 ? 0.059 -2.513 12.706 1.00 93.44 107 LYS A N 1
ATOM 851 C CA . LYS A 1 107 ? -0.967 -2.612 13.752 1.00 93.44 107 LYS A CA 1
ATOM 852 C C . LYS A 1 107 ? -2.365 -2.345 13.180 1.00 93.44 107 LYS A C 1
ATOM 854 O O . LYS A 1 107 ? -3.274 -3.090 13.522 1.00 93.44 107 LYS A O 1
ATOM 859 N N . GLY A 1 108 ? -2.529 -1.377 12.276 1.00 90.81 108 GLY A N 1
ATOM 860 C CA . GLY A 1 108 ? -3.811 -1.109 11.612 1.00 90.81 108 GLY A CA 1
ATOM 861 C C . GLY A 1 108 ? -4.388 -2.339 10.898 1.00 90.81 108 GLY A C 1
ATOM 862 O O . GLY A 1 108 ? -5.561 -2.662 11.071 1.00 90.81 108 GLY A O 1
ATOM 863 N N . PHE A 1 109 ? -3.552 -3.096 10.180 1.00 94.31 109 PHE A N 1
ATOM 864 C CA . PHE A 1 109 ? -3.965 -4.361 9.557 1.00 94.31 109 PHE A CA 1
ATOM 865 C C . PHE A 1 109 ? -4.275 -5.465 10.566 1.00 94.31 109 PHE A C 1
ATOM 867 O O . PHE A 1 109 ? -5.226 -6.223 10.380 1.00 94.31 109 PHE A O 1
ATOM 874 N N . ARG A 1 110 ? -3.494 -5.561 11.644 1.00 92.69 110 ARG A N 1
ATOM 875 C CA . ARG A 1 110 ? -3.751 -6.528 12.718 1.00 92.69 110 ARG A CA 1
ATOM 876 C C . ARG A 1 110 ? -5.098 -6.269 13.393 1.00 92.69 110 ARG A C 1
ATOM 878 O O . ARG A 1 110 ? -5.823 -7.215 13.686 1.00 92.69 110 ARG A O 1
ATOM 885 N N . ASP A 1 111 ? -5.415 -5.000 13.620 1.00 89.94 111 ASP A N 1
ATOM 886 C CA . ASP A 1 111 ? -6.642 -4.570 14.284 1.00 89.94 111 ASP A CA 1
ATOM 887 C C . ASP A 1 111 ? -7.853 -4.616 13.316 1.00 89.94 111 ASP A C 1
ATOM 889 O O . ASP A 1 111 ? -8.996 -4.678 13.764 1.00 89.94 111 ASP A O 1
ATOM 893 N N . SER A 1 112 ? -7.616 -4.691 11.995 1.00 89.00 112 SER A N 1
ATOM 894 C CA . SER A 1 112 ? -8.636 -4.846 10.940 1.00 89.00 112 SER A CA 1
ATOM 895 C C . SER A 1 112 ? -8.386 -6.076 10.040 1.00 89.00 112 SER A C 1
ATOM 897 O O . SER A 1 112 ? -7.995 -5.923 8.878 1.00 89.00 112 SER A O 1
ATOM 899 N N . PRO A 1 113 ? -8.660 -7.315 10.507 1.00 90.44 113 PRO A N 1
ATOM 900 C CA . PRO A 1 113 ? -8.284 -8.544 9.794 1.00 90.44 113 PRO A CA 1
ATOM 901 C C . PRO A 1 113 ? -8.836 -8.676 8.367 1.00 90.44 113 PRO A C 1
ATOM 903 O O . PRO A 1 113 ? -8.167 -9.239 7.505 1.00 90.44 113 PRO A O 1
ATOM 906 N N . HIS A 1 114 ? -10.030 -8.137 8.104 1.00 90.44 114 HIS A N 1
ATOM 907 C CA . HIS A 1 114 ? -10.641 -8.153 6.772 1.00 90.44 114 HIS A CA 1
ATOM 908 C C . HIS A 1 114 ? -9.824 -7.349 5.743 1.00 90.44 114 HIS A C 1
ATOM 910 O O . HIS A 1 114 ? -9.644 -7.804 4.615 1.00 90.44 114 HIS A O 1
ATOM 916 N N . LEU A 1 115 ? -9.264 -6.197 6.138 1.00 92.06 115 LEU A N 1
ATOM 917 C CA . LEU A 1 115 ? -8.359 -5.417 5.289 1.00 92.06 115 LEU A CA 1
ATOM 918 C C . LEU A 1 115 ? -7.049 -6.157 5.052 1.00 92.06 115 LEU A C 1
ATOM 920 O O . LEU A 1 115 ? -6.516 -6.102 3.949 1.00 92.06 115 LEU A O 1
ATOM 924 N N . ALA A 1 116 ? -6.533 -6.858 6.066 1.00 94.88 116 ALA A N 1
ATOM 925 C CA . ALA A 1 116 ? -5.307 -7.637 5.930 1.00 94.88 116 ALA A CA 1
ATOM 926 C C . ALA A 1 116 ? -5.468 -8.781 4.918 1.00 94.88 116 ALA A C 1
ATOM 928 O O . ALA A 1 116 ? -4.533 -9.068 4.170 1.00 94.88 116 ALA A O 1
ATOM 929 N N . ASP A 1 117 ? -6.649 -9.406 4.873 1.00 94.19 117 ASP A N 1
ATOM 930 C CA . ASP A 1 117 ? -6.967 -10.443 3.891 1.00 94.19 117 ASP A CA 1
ATOM 931 C C . ASP A 1 117 ? -7.043 -9.884 2.466 1.00 94.19 117 ASP A C 1
ATOM 933 O O . ASP A 1 117 ? -6.413 -10.454 1.582 1.00 94.19 117 ASP A O 1
ATOM 937 N N . ILE A 1 118 ? -7.705 -8.742 2.254 1.00 94.19 118 ILE A N 1
ATOM 938 C CA . ILE A 1 118 ? -7.730 -8.069 0.941 1.00 94.19 118 ILE A CA 1
ATOM 939 C C . ILE A 1 118 ? -6.317 -7.629 0.535 1.00 94.19 118 ILE A C 1
ATOM 941 O O . ILE A 1 118 ? -5.892 -7.796 -0.609 1.00 94.19 118 ILE A O 1
ATOM 945 N N . PHE A 1 119 ? -5.566 -7.059 1.479 1.00 96.62 119 PHE A N 1
ATOM 946 C CA . PHE A 1 119 ? -4.238 -6.536 1.207 1.00 96.62 119 PHE A CA 1
ATOM 947 C C . PHE A 1 119 ? -3.294 -7.629 0.711 1.00 96.62 119 PHE A C 1
ATOM 949 O O . PHE A 1 119 ? -2.646 -7.461 -0.321 1.00 96.62 119 PHE A O 1
ATOM 956 N N . ARG A 1 120 ? -3.239 -8.764 1.419 1.00 95.00 120 ARG A N 1
ATOM 957 C CA . ARG A 1 120 ? -2.312 -9.854 1.090 1.00 95.00 120 ARG A CA 1
ATOM 958 C C . ARG A 1 120 ? -2.656 -10.583 -0.211 1.00 95.00 120 ARG A C 1
ATOM 960 O O . ARG A 1 120 ? -1.751 -11.182 -0.779 1.00 95.00 120 ARG A O 1
ATOM 967 N N . SER A 1 121 ? -3.931 -10.599 -0.617 1.00 90.50 121 SER A N 1
ATOM 968 C CA . SER A 1 121 ? -4.401 -11.349 -1.790 1.00 90.50 121 SER A CA 1
ATOM 969 C C . SER A 1 121 ? -4.479 -10.521 -3.064 1.00 90.50 121 SER A C 1
ATOM 971 O O . SER A 1 121 ? -4.487 -11.099 -4.138 1.00 90.50 121 SER A O 1
ATOM 973 N N . GLU A 1 122 ? -4.596 -9.196 -2.959 1.00 93.62 122 GLU A N 1
ATOM 974 C CA . GLU A 1 122 ? -4.830 -8.339 -4.129 1.00 93.62 122 GLU A CA 1
ATOM 975 C C . GLU A 1 122 ? -3.900 -7.125 -4.157 1.00 93.62 122 GLU A C 1
ATOM 977 O O . GLU A 1 122 ? -3.255 -6.833 -5.162 1.00 93.62 122 GLU A O 1
ATOM 982 N N . VAL A 1 123 ? -3.844 -6.369 -3.059 1.00 96.38 123 VAL A N 1
ATOM 983 C CA . VAL A 1 123 ? -3.171 -5.059 -3.043 1.00 96.38 123 VAL A CA 1
ATOM 984 C C . VAL A 1 123 ? -1.662 -5.226 -3.147 1.00 96.38 123 VAL A C 1
ATOM 986 O O . VAL A 1 123 ? -1.009 -4.505 -3.899 1.00 96.38 123 VAL A O 1
ATOM 989 N N . PHE A 1 124 ? -1.105 -6.186 -2.411 1.00 96.94 124 PHE A N 1
ATOM 990 C CA . PHE A 1 124 ? 0.333 -6.397 -2.374 1.00 96.94 124 PHE A CA 1
ATOM 991 C C . PHE A 1 124 ? 0.890 -6.833 -3.734 1.00 96.94 124 PHE A C 1
ATOM 993 O O . PHE A 1 124 ? 1.919 -6.313 -4.159 1.00 96.94 124 PHE A O 1
ATOM 1000 N N . GLU A 1 125 ? 0.180 -7.700 -4.459 1.00 94.56 125 GLU A N 1
ATOM 1001 C CA . GLU A 1 125 ? 0.557 -8.096 -5.820 1.00 94.56 125 GLU A CA 1
ATOM 1002 C C . GLU A 1 125 ? 0.633 -6.880 -6.753 1.00 94.56 125 GLU A C 1
ATOM 1004 O O . GLU A 1 125 ? 1.625 -6.707 -7.458 1.00 94.56 125 GLU A O 1
ATOM 1009 N N . LYS A 1 126 ? -0.345 -5.964 -6.689 1.00 95.94 126 LYS A N 1
ATOM 1010 C CA . LYS A 1 126 ? -0.315 -4.712 -7.466 1.00 95.94 126 LYS A CA 1
ATOM 1011 C C . LYS A 1 126 ? 0.902 -3.848 -7.127 1.00 95.94 126 LYS A C 1
ATOM 1013 O O . LYS A 1 126 ? 1.484 -3.241 -8.023 1.00 95.94 126 LYS A O 1
ATOM 1018 N N . MET A 1 127 ? 1.297 -3.785 -5.851 1.00 96.56 127 MET A N 1
ATOM 1019 C CA . MET A 1 127 ? 2.501 -3.054 -5.427 1.00 96.56 127 MET A CA 1
ATOM 1020 C C . MET A 1 127 ? 3.775 -3.688 -5.993 1.00 96.56 127 MET A C 1
ATOM 1022 O O . MET A 1 127 ? 4.661 -2.966 -6.452 1.00 96.56 127 MET A O 1
ATOM 1026 N N . LEU A 1 128 ? 3.860 -5.023 -5.981 1.00 94.50 128 LEU A N 1
ATOM 1027 C CA . LEU A 1 128 ? 4.967 -5.752 -6.597 1.00 94.50 128 LEU A CA 1
ATOM 1028 C C . LEU A 1 128 ? 5.016 -5.504 -8.108 1.00 94.50 128 LEU A C 1
ATOM 1030 O O . LEU A 1 128 ? 6.094 -5.249 -8.635 1.00 94.50 128 LEU A O 1
ATOM 1034 N N . ALA A 1 129 ? 3.867 -5.561 -8.788 1.00 93.75 129 ALA A N 1
ATOM 1035 C CA . ALA A 1 129 ? 3.775 -5.399 -10.238 1.00 93.75 129 ALA A CA 1
ATOM 1036 C C . ALA A 1 129 ? 4.273 -4.014 -10.646 1.00 93.75 129 ALA A C 1
ATOM 1038 O O . ALA A 1 129 ? 5.160 -3.902 -11.483 1.00 93.75 129 ALA A O 1
ATOM 1039 N N . TYR A 1 130 ? 3.812 -2.976 -9.943 1.00 93.81 130 TYR A N 1
ATOM 1040 C CA . TYR A 1 130 ? 4.278 -1.612 -10.164 1.00 93.81 130 TYR A CA 1
ATOM 1041 C C . TYR A 1 130 ? 5.806 -1.491 -10.051 1.00 93.81 130 TYR A C 1
ATOM 1043 O O . TYR A 1 130 ? 6.433 -0.939 -10.945 1.00 93.81 130 TYR A O 1
ATOM 1051 N N . LEU A 1 131 ? 6.432 -2.041 -9.002 1.00 92.19 131 LEU A N 1
ATOM 1052 C CA . LEU A 1 131 ? 7.895 -1.981 -8.843 1.00 92.19 131 LEU A CA 1
ATOM 1053 C C . LEU A 1 131 ? 8.668 -2.818 -9.868 1.00 92.19 131 LEU A C 1
ATOM 1055 O O . LEU A 1 131 ? 9.813 -2.489 -10.175 1.00 92.19 131 LEU A O 1
ATOM 1059 N N . LEU A 1 132 ? 8.082 -3.906 -10.362 1.00 91.12 132 LEU A N 1
ATOM 1060 C CA . LEU A 1 132 ? 8.699 -4.750 -11.384 1.00 91.12 132 LEU A CA 1
ATOM 1061 C C . LEU A 1 132 ? 8.597 -4.136 -12.786 1.00 91.12 132 LEU A C 1
ATOM 1063 O O . LEU A 1 132 ? 9.509 -4.344 -13.586 1.00 91.12 132 LEU A O 1
ATOM 1067 N N . ASP A 1 133 ? 7.546 -3.360 -13.046 1.00 88.94 133 ASP A N 1
ATOM 1068 C CA . ASP A 1 133 ? 7.319 -2.657 -14.312 1.00 88.94 133 ASP A CA 1
ATOM 1069 C C . ASP A 1 133 ? 8.060 -1.311 -14.396 1.00 88.94 133 ASP A C 1
ATOM 1071 O O . ASP A 1 133 ? 8.204 -0.747 -15.481 1.00 88.94 133 ASP A O 1
ATOM 1075 N N . MET A 1 134 ? 8.551 -0.775 -13.273 1.00 83.38 134 MET A N 1
ATOM 1076 C CA . MET A 1 134 ? 9.337 0.459 -13.272 1.00 83.38 134 MET A CA 1
ATOM 1077 C C . MET A 1 134 ? 10.674 0.274 -14.005 1.00 83.38 134 MET A C 1
ATOM 1079 O O . MET A 1 134 ? 11.545 -0.477 -13.573 1.00 83.38 134 MET A O 1
ATOM 1083 N N . GLU A 1 135 ? 10.857 1.025 -15.093 1.00 68.75 135 GLU A N 1
ATOM 1084 C CA . GLU A 1 135 ? 12.109 1.044 -15.866 1.00 68.75 135 GLU A CA 1
ATOM 1085 C C . GLU A 1 135 ? 13.215 1.886 -15.210 1.00 68.75 135 GLU A C 1
ATOM 1087 O O . GLU A 1 135 ? 14.394 1.688 -15.499 1.00 68.75 135 GLU A O 1
ATOM 1092 N N . VAL A 1 136 ? 12.842 2.825 -14.334 1.00 66.69 136 VAL A N 1
ATOM 1093 C CA . VAL A 1 136 ? 13.770 3.748 -13.665 1.00 66.69 136 VAL A CA 1
ATOM 1094 C C . VAL A 1 136 ? 14.458 3.038 -12.505 1.00 66.69 136 VAL A C 1
ATOM 1096 O O . VAL A 1 136 ? 13.791 2.442 -11.654 1.00 66.69 136 VAL A O 1
ATOM 1099 N N . GLU A 1 137 ? 15.789 3.134 -12.429 1.00 64.19 137 GLU A N 1
ATOM 1100 C CA . GLU A 1 137 ? 16.501 2.624 -11.263 1.00 64.19 137 GLU A CA 1
ATOM 1101 C C . GLU A 1 137 ? 16.081 3.408 -10.006 1.00 64.19 137 GLU A C 1
ATOM 1103 O O . GLU A 1 137 ? 16.131 4.641 -10.001 1.00 64.19 137 GLU A O 1
ATOM 1108 N N . PRO A 1 138 ? 15.717 2.735 -8.896 1.00 61.62 138 PRO A N 1
ATOM 1109 C CA . PRO A 1 138 ? 15.312 3.423 -7.670 1.00 61.62 138 PRO A CA 1
ATOM 1110 C C . PRO A 1 138 ? 16.360 4.414 -7.139 1.00 61.62 138 PRO A C 1
ATOM 1112 O O . PRO A 1 138 ? 16.012 5.357 -6.440 1.00 61.62 138 PRO A O 1
ATOM 1115 N N . SER A 1 139 ? 17.643 4.217 -7.456 1.00 61.88 139 SER A N 1
ATOM 1116 C CA . SER A 1 139 ? 18.759 5.107 -7.100 1.00 61.88 139 SER A CA 1
ATOM 1117 C C . SER A 1 139 ? 18.637 6.514 -7.698 1.00 61.88 139 SER A C 1
ATOM 1119 O O . SER A 1 139 ? 19.180 7.460 -7.126 1.00 61.88 139 SER A O 1
ATOM 1121 N N . GLU A 1 140 ? 17.918 6.662 -8.810 1.00 68.62 140 GLU A N 1
ATOM 1122 C CA . GLU A 1 140 ? 17.788 7.914 -9.560 1.00 68.62 140 GLU A CA 1
ATOM 1123 C C . GLU A 1 140 ? 16.519 8.700 -9.190 1.00 68.62 140 GLU A C 1
ATOM 1125 O O . GLU A 1 140 ? 16.448 9.909 -9.414 1.00 68.62 140 GLU A O 1
ATOM 1130 N N . ASP A 1 141 ? 15.532 8.041 -8.573 1.00 81.88 141 ASP A N 1
ATOM 1131 C CA . ASP A 1 141 ? 14.254 8.634 -8.180 1.00 81.88 141 ASP A CA 1
ATOM 1132 C C . ASP A 1 141 ? 13.954 8.386 -6.697 1.00 81.88 141 ASP A C 1
ATOM 1134 O O . ASP A 1 141 ? 13.661 7.273 -6.255 1.00 81.88 141 ASP A O 1
ATOM 1138 N N . ARG A 1 142 ? 13.970 9.468 -5.912 1.00 86.19 142 ARG A N 1
ATOM 1139 C CA . ARG A 1 142 ? 13.712 9.423 -4.469 1.00 86.19 142 ARG A CA 1
ATOM 1140 C C . ARG A 1 142 ? 12.352 8.805 -4.136 1.00 86.19 142 ARG A C 1
ATOM 1142 O O . ARG A 1 142 ? 12.258 8.071 -3.153 1.00 86.19 142 ARG A O 1
ATOM 1149 N N . ASP A 1 143 ? 11.316 9.085 -4.921 1.00 85.88 143 ASP A N 1
ATOM 1150 C CA . ASP A 1 143 ? 9.976 8.555 -4.652 1.00 85.88 143 ASP A CA 1
ATOM 1151 C C . ASP A 1 143 ? 9.913 7.055 -4.958 1.00 85.88 143 ASP A C 1
ATOM 1153 O O . ASP A 1 143 ? 9.330 6.290 -4.184 1.00 85.88 143 ASP A O 1
ATOM 1157 N N . ALA A 1 144 ? 10.611 6.614 -6.009 1.00 87.50 144 ALA A N 1
ATOM 1158 C CA . ALA A 1 144 ? 10.797 5.200 -6.321 1.00 87.50 144 ALA A CA 1
ATOM 1159 C C . ALA A 1 144 ? 11.552 4.466 -5.202 1.00 87.50 144 ALA A C 1
ATOM 1161 O O . ALA A 1 144 ? 11.116 3.401 -4.763 1.00 87.50 144 ALA A O 1
ATOM 1162 N N . MET A 1 145 ? 12.637 5.049 -4.678 1.00 91.50 145 MET A N 1
ATOM 1163 C CA . MET A 1 145 ? 13.390 4.483 -3.551 1.00 91.50 145 MET A CA 1
ATOM 1164 C C . MET A 1 145 ? 12.549 4.395 -2.273 1.00 91.50 145 MET A C 1
ATOM 1166 O O . MET A 1 145 ? 12.616 3.404 -1.537 1.00 91.50 145 MET A O 1
ATOM 1170 N N . ASN A 1 146 ? 11.732 5.413 -1.995 1.00 94.06 146 ASN A N 1
ATOM 1171 C CA . ASN A 1 146 ? 10.827 5.398 -0.849 1.00 94.06 146 ASN A CA 1
ATOM 1172 C C . ASN A 1 146 ? 9.800 4.266 -0.985 1.00 94.06 146 ASN A C 1
ATOM 1174 O O . ASN A 1 146 ? 9.567 3.531 -0.021 1.00 94.06 146 ASN A O 1
ATOM 1178 N N . PHE A 1 147 ? 9.213 4.090 -2.171 1.00 95.62 147 PHE A N 1
ATOM 1179 C CA . PHE A 1 147 ? 8.251 3.017 -2.418 1.00 95.62 147 PHE A CA 1
ATOM 1180 C C . PHE A 1 147 ? 8.902 1.630 -2.365 1.00 95.62 147 PHE A C 1
ATOM 1182 O O . PHE A 1 147 ? 8.373 0.730 -1.712 1.00 95.62 147 PHE A O 1
ATOM 1189 N N . HIS A 1 148 ? 10.100 1.481 -2.937 1.00 94.56 148 HIS A N 1
ATOM 1190 C CA . HIS A 1 148 ? 10.933 0.287 -2.797 1.00 94.56 148 HIS A CA 1
ATOM 1191 C C . HIS A 1 148 ? 11.141 -0.077 -1.320 1.00 94.56 148 HIS A C 1
ATOM 1193 O O . HIS A 1 148 ? 10.860 -1.199 -0.899 1.00 94.56 148 HIS A O 1
ATOM 1199 N N . THR A 1 149 ? 11.573 0.893 -0.510 1.00 95.44 149 THR A N 1
ATOM 1200 C CA . THR A 1 149 ? 11.801 0.718 0.932 1.00 95.44 149 THR A CA 1
ATOM 1201 C C . THR A 1 149 ? 10.527 0.286 1.654 1.00 95.44 149 THR A C 1
ATOM 1203 O O . THR A 1 149 ? 10.567 -0.647 2.455 1.00 95.44 149 THR A O 1
ATOM 1206 N N . ALA A 1 150 ? 9.386 0.895 1.327 1.00 97.00 150 ALA A N 1
ATOM 1207 C CA . ALA A 1 150 ? 8.103 0.540 1.921 1.00 97.00 150 ALA A CA 1
ATOM 1208 C C . ALA A 1 150 ? 7.730 -0.923 1.648 1.00 97.00 150 ALA A C 1
ATOM 1210 O O . ALA A 1 150 ? 7.350 -1.649 2.568 1.00 97.00 150 ALA A O 1
ATOM 1211 N N . VAL A 1 151 ? 7.903 -1.394 0.411 1.00 96.69 151 VAL A N 1
ATOM 1212 C CA . VAL A 1 151 ? 7.636 -2.795 0.057 1.00 96.69 151 VAL A CA 1
ATOM 1213 C C . VAL A 1 151 ? 8.621 -3.748 0.740 1.00 96.69 151 VAL A C 1
ATOM 1215 O O . VAL A 1 151 ? 8.193 -4.785 1.251 1.00 96.69 151 VAL A O 1
ATOM 1218 N N . MET A 1 152 ? 9.908 -3.392 0.846 1.00 95.75 152 MET A N 1
ATOM 1219 C CA . MET A 1 152 ? 10.891 -4.189 1.599 1.00 95.75 152 MET A CA 1
ATOM 1220 C C . MET A 1 152 ? 10.505 -4.323 3.077 1.00 95.75 152 MET A C 1
ATOM 1222 O O . MET A 1 152 ? 10.573 -5.415 3.639 1.00 95.75 152 MET A O 1
ATOM 1226 N N . VAL A 1 153 ? 10.042 -3.237 3.701 1.00 95.75 153 VAL A N 1
ATOM 1227 C CA . VAL A 1 153 ? 9.570 -3.236 5.093 1.00 95.75 153 VAL A CA 1
ATOM 1228 C C . VAL A 1 153 ? 8.366 -4.160 5.274 1.00 95.75 153 VAL A C 1
ATOM 1230 O O . VAL A 1 153 ? 8.301 -4.895 6.262 1.00 95.75 153 VAL A O 1
ATOM 1233 N N . LEU A 1 154 ? 7.425 -4.162 4.327 1.00 96.56 154 LEU A N 1
ATOM 1234 C CA . LEU A 1 154 ? 6.287 -5.080 4.360 1.00 96.56 154 LEU A CA 1
ATOM 1235 C C . LEU A 1 154 ? 6.745 -6.538 4.228 1.00 96.56 154 LEU A C 1
ATOM 1237 O O . LEU A 1 154 ? 6.373 -7.357 5.066 1.00 96.56 154 LEU A O 1
ATOM 1241 N N . LEU A 1 155 ? 7.608 -6.863 3.262 1.00 94.81 155 LEU A N 1
ATOM 1242 C CA . LEU A 1 155 ? 8.177 -8.213 3.118 1.00 94.81 155 LEU A CA 1
ATOM 1243 C C . LEU A 1 155 ? 8.894 -8.675 4.395 1.00 94.81 155 LEU A C 1
ATOM 1245 O O . LEU A 1 155 ? 8.766 -9.833 4.807 1.00 94.81 155 LEU A O 1
ATOM 1249 N N . ASP A 1 156 ? 9.617 -7.772 5.056 1.00 94.19 156 ASP A N 1
ATOM 1250 C CA . ASP A 1 156 ? 10.363 -8.054 6.281 1.00 94.19 156 ASP A CA 1
ATOM 1251 C C . ASP A 1 156 ? 9.467 -8.212 7.527 1.00 94.19 156 ASP A C 1
ATOM 1253 O O . ASP A 1 156 ? 9.700 -9.076 8.374 1.00 94.19 156 ASP A O 1
ATOM 1257 N N . ARG A 1 157 ? 8.381 -7.454 7.653 1.00 94.44 157 ARG A N 1
ATOM 1258 C CA . ARG A 1 157 ? 7.640 -7.396 8.928 1.00 94.44 157 ARG A CA 1
ATOM 1259 C C . ARG A 1 157 ? 6.243 -7.991 8.886 1.00 94.44 157 ARG A C 1
ATOM 1261 O O . ARG A 1 157 ? 5.657 -8.237 9.941 1.00 94.44 157 ARG A O 1
ATOM 1268 N N . TRP A 1 158 ? 5.701 -8.258 7.702 1.00 94.75 158 TRP A N 1
ATOM 1269 C CA . TRP A 1 158 ? 4.323 -8.721 7.566 1.00 94.75 158 TRP A CA 1
ATOM 1270 C C . TRP A 1 158 ? 4.087 -10.070 8.247 1.00 94.75 158 TRP A C 1
ATOM 1272 O O . TRP A 1 158 ? 3.241 -10.170 9.135 1.00 94.75 158 TRP A O 1
ATOM 1282 N N . ASN A 1 159 ? 4.863 -11.100 7.896 1.00 89.44 159 ASN A N 1
ATOM 1283 C CA . ASN A 1 159 ? 4.638 -12.457 8.413 1.00 89.44 159 ASN A CA 1
ATOM 1284 C C . ASN A 1 159 ? 4.801 -12.551 9.935 1.00 89.44 159 ASN A C 1
ATOM 1286 O O . ASN A 1 159 ? 4.034 -13.260 10.584 1.00 89.44 159 ASN A O 1
ATOM 1290 N N . SER A 1 160 ? 5.751 -11.810 10.512 1.00 90.44 160 SER A N 1
ATOM 1291 C CA . SER A 1 160 ? 5.950 -11.769 11.964 1.00 90.44 160 SER A CA 1
ATOM 1292 C C . SER A 1 160 ? 4.825 -11.031 12.698 1.00 90.44 160 SER A C 1
ATOM 1294 O O . SER A 1 160 ? 4.551 -11.349 13.855 1.00 90.44 160 SER A O 1
ATOM 1296 N N . THR A 1 161 ? 4.133 -10.098 12.033 1.00 91.75 161 THR A N 1
ATOM 1297 C CA . THR A 1 161 ? 3.095 -9.256 12.653 1.00 91.75 161 THR A CA 1
ATOM 1298 C C . THR A 1 161 ? 1.673 -9.776 12.425 1.00 91.75 161 THR A C 1
ATOM 1300 O O . THR A 1 161 ? 0.889 -9.853 13.368 1.00 91.75 161 THR A O 1
ATOM 1303 N N . ILE A 1 162 ? 1.332 -10.145 11.188 1.00 92.19 162 ILE A N 1
ATOM 1304 C CA . ILE A 1 162 ? -0.028 -10.514 10.754 1.00 92.19 162 ILE A CA 1
ATOM 1305 C C . ILE A 1 162 ? -0.241 -12.037 10.760 1.00 92.19 162 ILE A C 1
ATOM 1307 O O . ILE A 1 162 ? -1.376 -12.501 10.837 1.00 92.19 162 ILE A O 1
ATOM 1311 N N . ARG A 1 163 ? 0.842 -12.832 10.718 1.00 88.19 163 ARG A N 1
ATOM 1312 C CA . ARG A 1 163 ? 0.822 -14.312 10.696 1.00 88.19 163 ARG A CA 1
ATOM 1313 C C . ARG A 1 163 ? 0.012 -14.928 9.544 1.00 88.19 163 ARG A C 1
ATOM 1315 O O . ARG A 1 163 ? -0.411 -16.077 9.625 1.00 88.19 163 ARG A O 1
ATOM 1322 N N . LYS A 1 164 ? -0.177 -14.178 8.458 1.00 89.25 164 LYS A N 1
ATOM 1323 C CA . LYS A 1 164 ? -0.744 -14.650 7.189 1.00 89.25 164 LYS A CA 1
ATOM 1324 C C . LYS A 1 164 ? 0.207 -14.247 6.064 1.00 89.25 164 LYS A C 1
ATOM 1326 O O . LYS A 1 164 ? 0.544 -13.070 6.018 1.00 89.25 164 LYS A O 1
ATOM 1331 N N . PRO A 1 165 ? 0.644 -15.154 5.179 1.00 90.88 165 PRO A N 1
ATOM 1332 C CA . PRO A 1 165 ? 1.629 -14.822 4.158 1.00 90.88 165 PRO A CA 1
ATOM 1333 C C . PRO A 1 165 ? 1.085 -13.856 3.100 1.00 90.88 165 PRO A C 1
ATOM 1335 O O . PRO A 1 165 ? -0.088 -13.937 2.715 1.00 90.88 165 PRO A O 1
ATOM 1338 N N . LEU A 1 166 ? 1.962 -12.958 2.645 1.00 93.88 166 LEU A N 1
ATOM 1339 C CA . LEU A 1 166 ? 1.787 -12.179 1.417 1.00 93.88 166 LEU A CA 1
ATOM 1340 C C . LEU A 1 166 ? 1.926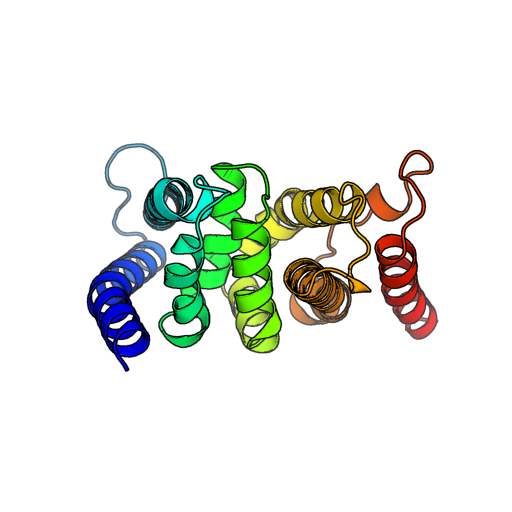 -13.097 0.201 1.00 93.88 166 LEU A C 1
ATOM 1342 O O . LEU A 1 166 ? 2.754 -14.012 0.224 1.00 93.88 166 LEU A O 1
ATOM 1346 N N . ASP A 1 167 ? 1.162 -12.833 -0.857 1.00 90.81 167 ASP A N 1
ATOM 1347 C CA . ASP A 1 167 ? 1.416 -13.473 -2.146 1.00 90.81 167 ASP A CA 1
ATOM 1348 C C . ASP A 1 167 ? 2.672 -12.871 -2.792 1.00 90.81 167 ASP A C 1
ATOM 1350 O O . ASP A 1 167 ? 2.732 -11.686 -3.115 1.00 90.81 167 ASP A O 1
ATOM 1354 N N . ILE A 1 168 ? 3.705 -13.700 -2.920 1.00 92.06 168 ILE A N 1
ATOM 1355 C CA . ILE A 1 168 ? 5.016 -13.354 -3.485 1.00 92.06 168 ILE A CA 1
ATOM 1356 C C . ILE A 1 168 ? 5.339 -14.192 -4.727 1.00 92.06 168 ILE A C 1
ATOM 1358 O O . ILE A 1 168 ? 6.479 -14.190 -5.191 1.00 92.06 168 ILE A O 1
ATOM 1362 N N . SER A 1 169 ? 4.361 -14.933 -5.254 1.00 91.44 169 SER A N 1
ATOM 1363 C CA . SER A 1 169 ? 4.542 -15.873 -6.367 1.00 91.44 169 SER A CA 1
ATOM 1364 C C . SER A 1 169 ? 5.168 -15.214 -7.600 1.00 91.44 169 SER A C 1
ATOM 1366 O O . SER A 1 169 ? 6.086 -15.774 -8.201 1.00 91.44 169 SER A O 1
ATOM 1368 N N . MET A 1 170 ? 4.772 -13.975 -7.902 1.00 91.06 170 MET A N 1
ATOM 1369 C CA . MET A 1 170 ? 5.293 -13.193 -9.025 1.00 91.06 170 MET A CA 1
ATOM 1370 C C . MET A 1 170 ? 6.813 -12.956 -8.968 1.00 91.06 170 MET A C 1
ATOM 1372 O O . MET A 1 170 ? 7.459 -12.862 -10.009 1.00 91.06 170 MET A O 1
ATOM 1376 N N . LEU A 1 171 ? 7.434 -12.934 -7.781 1.00 91.50 171 LEU A N 1
ATOM 1377 C CA . LEU A 1 171 ? 8.894 -12.797 -7.662 1.00 91.50 171 LEU A CA 1
ATOM 1378 C C . LEU A 1 171 ? 9.650 -14.024 -8.197 1.00 91.50 171 LEU A C 1
ATOM 1380 O O . LEU A 1 171 ? 10.832 -13.920 -8.536 1.00 91.50 171 LEU A O 1
ATOM 1384 N N . PHE A 1 172 ? 8.986 -15.175 -8.303 1.00 91.75 172 PHE A N 1
ATOM 1385 C CA . PHE A 1 172 ? 9.559 -16.432 -8.785 1.00 91.75 172 PHE A CA 1
ATOM 1386 C C . PHE A 1 172 ? 9.166 -16.761 -10.230 1.00 91.75 172 PHE A C 1
ATOM 1388 O O . PHE A 1 172 ? 9.675 -17.737 -10.778 1.00 91.75 172 PHE A O 1
ATOM 1395 N N . ASP A 1 173 ? 8.317 -15.952 -10.873 1.00 92.25 173 ASP A N 1
ATOM 1396 C CA . ASP A 1 173 ? 7.935 -16.178 -12.267 1.00 92.25 173 ASP A CA 1
ATOM 1397 C C . ASP A 1 173 ? 9.162 -15.978 -13.189 1.00 92.25 173 ASP A C 1
ATOM 1399 O O . ASP A 1 173 ? 9.794 -14.912 -13.164 1.00 92.25 173 ASP A O 1
ATOM 1403 N N . PRO A 1 174 ? 9.545 -16.979 -14.005 1.00 90.44 174 PRO A N 1
ATOM 1404 C CA . PRO A 1 174 ? 10.665 -16.858 -14.936 1.00 90.44 174 PRO A CA 1
ATOM 1405 C C . PRO A 1 174 ? 10.444 -15.812 -16.040 1.00 90.44 174 PRO A C 1
ATOM 1407 O O . PRO A 1 174 ? 11.415 -15.386 -16.660 1.00 90.44 174 PRO A O 1
ATOM 1410 N N . LYS A 1 175 ? 9.198 -15.396 -16.302 1.00 90.88 175 LYS A N 1
ATOM 1411 C CA . LYS A 1 175 ? 8.858 -14.363 -17.294 1.00 90.88 175 LYS A CA 1
ATOM 1412 C C . LYS A 1 175 ? 9.117 -12.948 -16.792 1.00 90.88 175 LYS A C 1
ATOM 1414 O O . LYS A 1 175 ? 9.317 -12.048 -17.603 1.00 90.88 175 LYS A O 1
ATOM 1419 N N . VAL A 1 176 ? 9.113 -12.744 -15.477 1.00 88.69 176 VAL A N 1
ATOM 1420 C CA . VAL A 1 176 ? 9.426 -11.444 -14.879 1.00 88.69 176 VAL A CA 1
ATOM 1421 C C . VAL A 1 176 ? 10.910 -11.156 -15.103 1.00 88.69 176 VAL A C 1
ATOM 1423 O O . VAL A 1 176 ? 11.759 -12.035 -14.942 1.00 88.69 176 VAL A O 1
ATOM 1426 N N . ARG A 1 177 ? 11.250 -9.926 -15.492 1.00 88.31 177 ARG A N 1
ATOM 1427 C CA . ARG A 1 177 ? 12.643 -9.518 -15.718 1.00 88.31 177 ARG A CA 1
ATOM 1428 C C . ARG A 1 177 ? 13.410 -9.451 -14.391 1.00 88.31 177 ARG A C 1
ATOM 1430 O O . ARG A 1 177 ? 12.845 -9.203 -13.329 1.00 88.31 177 ARG A O 1
ATOM 1437 N N . TRP A 1 178 ? 14.722 -9.673 -14.434 1.00 87.94 178 TRP A N 1
ATOM 1438 C CA . TRP A 1 178 ? 15.585 -9.370 -13.292 1.00 87.94 178 TRP A CA 1
ATOM 1439 C C . TRP A 1 178 ? 15.722 -7.859 -13.100 1.00 87.94 178 TRP A C 1
ATOM 1441 O O . TRP A 1 178 ? 16.090 -7.141 -14.028 1.00 87.94 178 TRP A O 1
ATOM 1451 N N . SER A 1 179 ? 15.448 -7.398 -11.883 1.00 87.81 179 SER A N 1
ATOM 1452 C CA . SER A 1 179 ? 15.617 -6.013 -11.448 1.00 87.81 179 SER A CA 1
ATOM 1453 C C . SER A 1 179 ? 16.292 -5.979 -10.080 1.00 87.81 179 SER A C 1
ATOM 1455 O O . SER A 1 179 ? 16.295 -6.981 -9.355 1.00 87.81 179 SER A O 1
ATOM 1457 N N . ARG A 1 180 ? 16.847 -4.820 -9.703 1.00 86.94 180 ARG A N 1
ATOM 1458 C CA . ARG A 1 180 ? 17.434 -4.633 -8.370 1.00 86.94 180 ARG A CA 1
ATOM 1459 C C . ARG A 1 180 ? 16.423 -4.950 -7.268 1.00 86.94 180 ARG A C 1
ATOM 1461 O O . ARG A 1 180 ? 16.740 -5.717 -6.364 1.00 86.94 180 ARG A O 1
ATOM 1468 N N . PHE A 1 181 ? 15.199 -4.442 -7.423 1.00 90.69 181 PHE A N 1
ATOM 1469 C CA . PHE A 1 181 ? 14.081 -4.728 -6.528 1.00 90.69 181 PHE A CA 1
ATOM 1470 C C . PHE A 1 181 ? 13.847 -6.229 -6.355 1.00 90.69 181 PHE A C 1
ATOM 1472 O O . PHE A 1 181 ? 13.767 -6.717 -5.230 1.00 90.69 181 PHE A O 1
ATOM 1479 N N . ARG A 1 182 ? 13.771 -6.983 -7.460 1.00 91.44 182 ARG A N 1
ATOM 1480 C CA . ARG A 1 182 ? 13.533 -8.429 -7.403 1.00 91.44 182 ARG A CA 1
ATOM 1481 C C . ARG A 1 182 ? 14.638 -9.151 -6.633 1.00 91.44 182 ARG A C 1
ATOM 1483 O O . ARG A 1 182 ? 14.338 -10.016 -5.814 1.00 91.44 182 ARG A O 1
ATOM 1490 N N . CYS A 1 183 ? 15.898 -8.791 -6.876 1.00 90.75 183 CYS A N 1
ATOM 1491 C CA . CYS A 1 183 ? 17.035 -9.345 -6.142 1.00 90.75 183 CYS A CA 1
ATOM 1492 C C . CYS A 1 183 ? 16.934 -9.049 -4.638 1.00 90.75 183 CYS A C 1
ATOM 1494 O O . CYS A 1 183 ? 17.051 -9.967 -3.829 1.00 90.75 183 CYS A O 1
ATOM 1496 N N . ASP A 1 184 ? 16.672 -7.794 -4.265 1.00 92.00 184 ASP A N 1
ATOM 1497 C CA . ASP A 1 184 ? 16.554 -7.377 -2.863 1.00 92.00 184 ASP A CA 1
ATOM 1498 C C . ASP A 1 184 ? 15.383 -8.085 -2.157 1.00 92.00 184 ASP A C 1
ATOM 1500 O O . ASP A 1 184 ? 15.546 -8.611 -1.052 1.00 92.00 184 ASP A O 1
ATOM 1504 N N . ALA A 1 185 ? 14.232 -8.201 -2.826 1.00 92.56 185 ALA A N 1
ATOM 1505 C CA . ALA A 1 185 ? 13.062 -8.909 -2.314 1.00 92.56 185 ALA A CA 1
ATOM 1506 C C . ALA A 1 185 ? 13.363 -10.389 -2.023 1.00 92.56 185 ALA A C 1
ATOM 1508 O O . ALA A 1 185 ? 13.062 -10.890 -0.936 1.00 92.56 185 ALA A O 1
ATOM 1509 N N . LEU A 1 186 ? 13.996 -11.090 -2.972 1.00 92.62 186 LEU A N 1
ATOM 1510 C CA . LEU A 1 186 ? 14.364 -12.500 -2.817 1.00 92.62 186 LEU A CA 1
ATOM 1511 C C . LEU A 1 186 ? 15.389 -12.711 -1.694 1.00 92.62 186 LEU A C 1
ATOM 1513 O O . LEU A 1 186 ? 15.289 -13.700 -0.968 1.00 92.62 186 LEU A O 1
ATOM 1517 N N . CYS A 1 187 ? 16.319 -11.775 -1.490 1.00 91.69 187 CYS A N 1
ATOM 1518 C CA . CYS A 1 187 ? 17.254 -11.810 -0.363 1.00 91.69 187 CYS A CA 1
ATOM 1519 C C . CYS A 1 187 ? 16.539 -11.729 0.997 1.00 91.69 187 CYS A C 1
ATOM 1521 O O . CYS A 1 187 ? 16.872 -12.494 1.903 1.00 91.69 187 CYS A O 1
ATOM 1523 N N . ILE A 1 188 ? 15.538 -10.851 1.148 1.00 89.94 188 ILE A N 1
ATOM 1524 C CA . ILE A 1 188 ? 14.737 -10.740 2.385 1.00 89.94 188 ILE A CA 1
ATOM 1525 C C . ILE A 1 188 ? 13.938 -12.021 2.647 1.00 89.94 188 ILE A C 1
ATOM 1527 O O . ILE A 1 188 ? 13.818 -12.468 3.788 1.00 89.94 188 ILE A O 1
ATOM 1531 N N . ILE A 1 189 ? 13.382 -12.628 1.600 1.00 87.81 189 ILE A N 1
ATOM 1532 C CA . ILE A 1 189 ? 12.616 -13.873 1.729 1.00 87.81 189 ILE A CA 1
ATOM 1533 C C . ILE A 1 189 ? 13.550 -15.038 2.097 1.00 87.81 189 ILE A C 1
ATOM 1535 O O . ILE A 1 189 ? 13.254 -15.808 3.013 1.00 87.81 189 ILE A O 1
ATOM 1539 N N . GLY A 1 190 ? 14.698 -15.145 1.423 1.00 81.88 190 GLY A N 1
ATOM 1540 C CA . GLY A 1 190 ? 15.680 -16.207 1.640 1.00 81.88 190 GLY A CA 1
ATOM 1541 C C . GLY A 1 190 ? 16.336 -16.162 3.022 1.00 81.88 190 GLY A C 1
ATOM 1542 O O . GLY A 1 190 ? 16.494 -17.207 3.654 1.00 81.88 190 GLY A O 1
ATOM 1543 N N . SER A 1 191 ? 16.651 -14.970 3.541 1.00 80.44 191 SER A N 1
ATOM 1544 C CA . SER A 1 191 ? 17.254 -14.813 4.876 1.00 80.44 191 SER A CA 1
ATOM 1545 C C . SER A 1 191 ? 16.354 -15.347 5.995 1.00 80.44 191 SER A C 1
ATOM 1547 O O . SER A 1 191 ? 16.837 -15.935 6.962 1.00 80.44 191 SER A O 1
ATOM 1549 N N . LYS A 1 192 ? 15.035 -15.234 5.831 1.00 68.56 192 LYS A N 1
ATOM 1550 C CA . LYS A 1 192 ? 14.054 -15.782 6.773 1.00 68.56 192 LYS A CA 1
ATOM 1551 C C . LYS A 1 192 ? 13.871 -17.286 6.656 1.00 68.56 192 LYS A C 1
ATOM 1553 O O . LYS A 1 192 ? 13.618 -17.934 7.666 1.00 68.56 192 LYS A O 1
ATOM 1558 N N . SER A 1 193 ? 14.000 -17.840 5.451 1.00 58.75 193 SER A N 1
ATOM 1559 C CA . SER A 1 193 ? 13.949 -19.291 5.255 1.00 58.75 193 SER A CA 1
ATOM 1560 C C . SER A 1 193 ? 15.143 -19.987 5.907 1.00 58.75 193 SER A C 1
ATOM 1562 O O . SER A 1 193 ? 14.982 -21.079 6.437 1.00 58.75 193 SER A O 1
ATOM 1564 N N . LEU A 1 194 ? 16.322 -19.359 5.891 1.00 51.53 194 LEU A N 1
ATOM 1565 C CA . LEU A 1 194 ? 17.532 -19.886 6.532 1.00 51.53 194 LEU A CA 1
ATOM 1566 C C . LEU A 1 194 ? 17.486 -19.784 8.063 1.00 51.53 194 LEU A C 1
ATOM 1568 O O . LEU A 1 194 ? 18.043 -20.637 8.739 1.00 51.53 194 LEU A O 1
ATOM 1572 N N . ALA A 1 195 ? 16.797 -18.779 8.611 1.00 49.69 195 ALA A N 1
ATOM 1573 C CA . ALA A 1 195 ? 16.617 -18.614 10.056 1.00 49.69 195 ALA A CA 1
ATOM 1574 C C . ALA A 1 195 ? 15.598 -19.592 10.683 1.00 49.69 195 ALA A C 1
ATOM 1576 O O . ALA A 1 195 ? 15.427 -19.592 11.901 1.00 49.69 195 ALA A O 1
ATOM 1577 N N . ALA A 1 196 ? 14.899 -20.387 9.866 1.00 44.78 196 ALA A N 1
ATOM 1578 C CA . ALA A 1 196 ? 13.920 -21.385 10.300 1.00 44.78 196 ALA A CA 1
ATOM 1579 C C . ALA A 1 196 ? 14.451 -22.837 10.257 1.00 44.78 196 ALA A C 1
ATOM 1581 O O . ALA A 1 196 ? 13.682 -23.755 10.548 1.00 44.78 196 ALA A O 1
ATOM 1582 N N . CYS A 1 197 ? 15.725 -23.031 9.889 1.00 32.28 197 CYS A N 1
ATOM 1583 C CA . CYS A 1 197 ? 16.425 -24.319 9.873 1.00 32.28 197 CYS A CA 1
ATOM 1584 C C . CYS A 1 197 ? 17.294 -24.512 11.120 1.00 32.28 197 CYS A C 1
ATOM 1586 O O . CYS A 1 197 ? 17.956 -23.534 11.535 1.00 32.28 197 CYS A O 1
#

Radius of gyration: 17.29 Å; chains: 1; bounding box: 48×54×32 Å

pLDDT: mean 82.45, std 16.95, range [29.09, 97.62]

Organism: Haemonchus placei (NCBI:txid6290)

Foldseek 3Di:
DVVVVVLVVLLVVVLVVVVVLVVCVVPVPDPPPDDDRPLLVVLLVCLVPQVPPQVDPSLVSLLCCLPSPLLSLLSNLLNSCVNDQDGLSNLLSNLSSCVVCVPSNLVSCQVVVVSVVSCQPPRLVSLVVVLLPDPDACVVPVSNVSSLVSNLSCLQCVCVRNVDHHPPVVLVDPPRDDDPSSVSSVVSVVVVVVVVD

Sequence (197 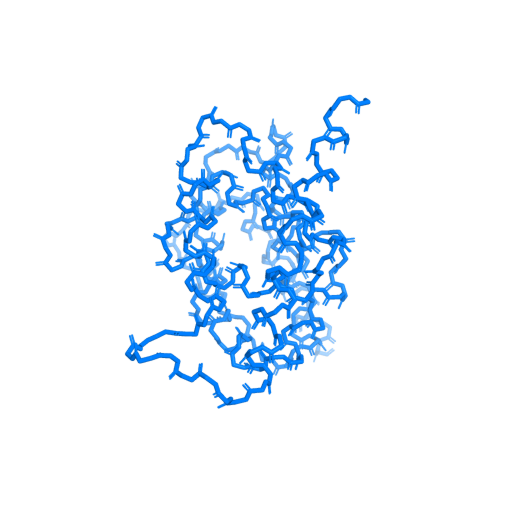aa):
LVVQSVHESFCRDLVPIINKSLFLESSSCFKVGNSKPYAEELVAVLAEHYLKPSDSKIYEFLLPLETSCPEFTVFFVVYATRVLPINRPMAAVFASYINRNPGYFLKGFRDSPHLADIFRSEVFEKMLAYLLDMEVEPSEDRDAMNFHTAVMVLLDRWNSTIRKPLDISMLFDPKVRWSRFRCDALCIIGSKSLAAC